Protein AF-0000000083321686 (afdb_homodimer)

Organism: Lactobacillus gasseri (NCBI:txid1596)

Solvent-accessible surface area (backbone atoms only — not comparable to full-atom values): 20513 Å² total; per-residue (Å²): 135,81,77,76,74,78,69,73,70,72,78,71,66,44,80,41,78,55,50,78,92,39,46,68,61,50,39,50,51,50,49,49,32,48,42,71,74,38,44,88,78,41,54,69,66,58,46,51,54,47,42,54,61,75,51,23,67,69,57,51,46,53,43,57,66,32,89,40,31,47,41,33,36,36,28,42,90,91,33,82,38,28,39,36,31,38,20,25,77,88,58,30,96,64,91,84,63,77,62,35,31,34,51,76,42,77,48,51,33,78,91,51,53,95,68,60,52,70,56,54,51,53,51,48,52,50,52,51,28,52,76,67,67,27,50,25,36,32,38,71,40,31,69,80,43,57,67,59,52,51,51,40,42,74,72,54,35,40,77,79,49,70,49,75,40,68,54,49,85,40,71,45,46,26,32,32,30,39,26,76,45,78,132,134,79,78,76,75,80,71,73,70,70,78,72,66,46,80,42,78,56,49,78,91,39,46,67,61,51,39,49,52,50,48,50,31,48,43,72,74,38,43,88,79,41,56,68,67,60,46,51,54,46,44,54,61,74,50,23,65,69,57,48,48,54,44,56,68,32,90,40,31,48,42,31,35,35,29,42,90,90,34,84,38,29,39,36,31,36,19,26,78,89,58,30,95,63,90,82,63,76,60,36,29,32,51,76,41,78,47,49,35,76,90,52,53,96,68,61,53,68,56,54,52,53,52,48,51,50,51,52,28,52,77,67,68,26,49,24,35,32,38,70,40,32,69,82,43,58,67,58,50,52,52,41,42,75,72,54,34,39,78,77,51,69,48,76,42,67,54,49,85,41,72,46,46,25,34,31,31,38,27,76,46,79,131

Nearest PDB structures (foldseek):
  1tiq-assembly1_A  TM=9.286E-01  e=3.194E-23  Bacillus subtilis
  4e2a-assembly1_A  TM=9.700E-01  e=2.525E-22  Streptococcus mutans
  8osp-assembly2_C  TM=9.074E-01  e=2.862E-22  Lactobacillus
  1tiq-assembly2_B  TM=8.822E-01  e=9.557E-21  Bacillus subtilis
  1wk4-assembly1_A  TM=8.206E-01  e=2.767E-12  Thermus thermophilus HB8

Foldseek 3Di:
DDPPPCCPVQQDKDKDWDALVCLVVVLVQVLQQVCVVCVVVDDPVVSVVCSCVVSPSVVSNVQRPPPQKIKMFIAGPNHGFWMWIKGDDPRDPDCDDPQEIEGEDTTGHPVCPPSCVSVVRVVVSLVVSVVVVGQKYKYKDWPPPVVVVVVVVVVAKDFDDKDWDQDPNDTTMITMIMHTNDD/DDPPPPPPPLQDKDKDWDALVCLVVVLVQVLQQVCVVCVVVDDPVVSVVVSCVVSPSVVSNVQRPPPQKIKMFIAGPNHGFWMWIKGDDPRDPDCDDPQEIEGEDTTGHPVCPPSCVSVVRVVVSLVVSVVVVGQKYKYKDWPPPVVVVVVVVVVAKDFDDKDWDQDPNDITMITMIMHTNDD

Sequence (366 aa):
MVEKENTKMAQAYEIKEVTVADIKDLQRISRETFSETFGSQNSSENMEKFLDKAYAEEKLKAEIENQNSNFYFLIVNNQVAGYLKVNEGDAQTEQVTDNALEVERIYLKQGFQHQGLGLVLIKLAEELARKKDKANMWLGVWEKNYQAQAFYKKDGFKRVSQHTFVVGDDPQTDFILVKGLKKMVEKENTK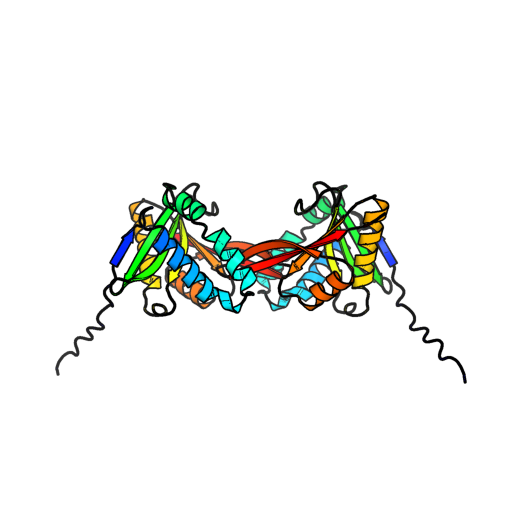MAQAYEIKEVTVADIKDLQRISRETFSETFGSQNSSENMEKFLDKAYAEEKLKAEIENQNSNFYFLIVNNQVAGYLKVNEGDAQTEQVTDNALEVERIYLKQGFQHQGLGLVLIKLAEELARKKDKANMWLGVWEKNYQAQAFYKKDGFKRVSQHTFVVGDDPQTDFILVKGLKK

Secondary structure (DSSP, 8-state):
------------EEEEE--GGGHHHHHHHHHHHHHHHHGGGS-HHHHHHHHHHHT-HHHHHHHHH-TTEEEEEEEETTEEEEEEEEEEGGGSSS--SSSEEEEEEEEE-GGGTTSSHHHHHHHHHHHHHHHTT-SEEEEEEETT-HHHHHHHHHTT-EEEEEEEEEETTEEEEEEEEEEE---/------------EEEEE--GGGHHHHHHHHHHHHHHHHGGGS-HHHHHHHHHHHT-HHHHHHHHH-TTEEEEEEEETTEEEEEEEEEEGGGSSS--SSSEEEEEEEEE-GGGSSSSHHHHHHHHHHHHHHHTT-SEEEEEEETT-HHHHHHHHHTT-EEEEEEEEEETTEEEEEEEEEEE---

pLDDT: mean 91.45, std 14.1, range [29.98, 98.94]

InterPro domains:
  IPR000182 GNAT domain [PF00583] (49-157)
  IPR000182 GNAT domain [PS51186] (13-182)
  IPR016181 Acyl-CoA N-acyltransferase [SSF55729] (13-170)
  IPR051556 N-terminal and lysine N-acetyltransferase [PTHR42919] (6-166)

Structure (mmCIF, N/CA/C/O backbone):
data_AF-0000000083321686-model_v1
#
loop_
_entity.id
_entity.type
_entity.pdbx_description
1 polymer 'GNAT family N-acetyltransferase'
#
loop_
_atom_site.group_PDB
_atom_site.id
_atom_site.type_symbol
_atom_site.label_atom_id
_atom_site.label_alt_id
_atom_site.label_comp_id
_atom_site.label_asym_id
_atom_site.label_entity_id
_atom_site.label_seq_id
_atom_site.pdbx_PDB_ins_code
_atom_site.Cartn_x
_atom_site.Cartn_y
_atom_site.Cartn_z
_atom_site.occupancy
_atom_site.B_iso_or_equiv
_a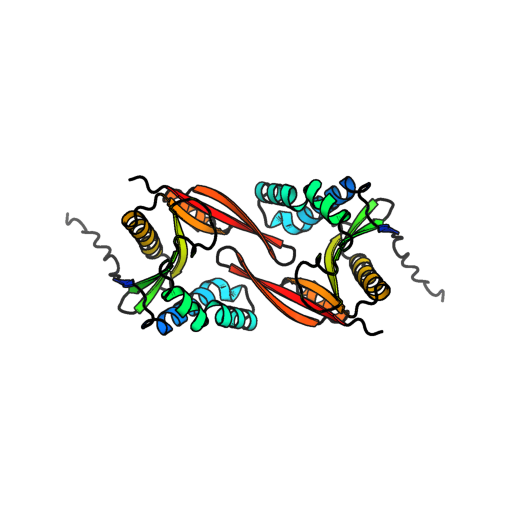tom_site.auth_seq_id
_atom_site.auth_comp_id
_atom_site.auth_asym_id
_atom_site.auth_atom_id
_atom_site.pdbx_PDB_model_num
ATOM 1 N N . MET A 1 1 ? -15.578 -58.312 4.184 1 32.03 1 MET A N 1
ATOM 2 C CA . MET A 1 1 ? -15.391 -56.906 4.57 1 32.03 1 MET A CA 1
ATOM 3 C C . MET A 1 1 ? -14.75 -56.125 3.438 1 32.03 1 MET A C 1
ATOM 5 O O . MET A 1 1 ? -13.633 -56.406 3.018 1 32.03 1 MET A O 1
ATOM 9 N N . VAL A 1 2 ? -15.477 -55.531 2.506 1 35.72 2 VAL A N 1
ATOM 10 C CA . VAL A 1 2 ? -15.102 -54.969 1.224 1 35.72 2 VAL A CA 1
ATOM 11 C C . VAL A 1 2 ? -14.375 -53.625 1.454 1 35.72 2 VAL A C 1
ATOM 13 O O . VAL A 1 2 ? -14.812 -52.812 2.264 1 35.72 2 VAL A O 1
ATOM 16 N N . GLU A 1 3 ? -13.07 -53.469 1.346 1 31.75 3 GLU A N 1
ATOM 17 C CA . GLU A 1 3 ? -12.227 -52.281 1.415 1 31.75 3 GLU A CA 1
ATOM 18 C C . GLU A 1 3 ? -12.82 -51.156 0.602 1 31.75 3 GLU A C 1
ATOM 20 O O . GLU A 1 3 ? -13.094 -51.281 -0.591 1 31.75 3 GLU A O 1
ATOM 25 N N . LYS A 1 4 ? -13.68 -50.344 1.261 1 38.81 4 LYS A N 1
ATOM 26 C CA . LYS A 1 4 ? -14.18 -49.125 0.636 1 38.81 4 LYS A CA 1
ATOM 27 C C . LYS A 1 4 ? -13.078 -48.375 -0.132 1 38.81 4 LYS A C 1
ATOM 29 O O . LYS A 1 4 ? -12.117 -47.906 0.464 1 38.81 4 LYS A O 1
ATOM 34 N N . GLU A 1 5 ? -12.602 -48.969 -1.282 1 32.66 5 GLU A N 1
ATOM 35 C CA . GLU A 1 5 ? -11.711 -48.156 -2.129 1 32.66 5 GLU A CA 1
ATOM 36 C C . GLU A 1 5 ? -12.133 -46.688 -2.156 1 32.66 5 GLU A C 1
ATOM 38 O O . GLU A 1 5 ? -13.258 -46.375 -2.537 1 32.66 5 GLU A O 1
ATOM 43 N N . ASN A 1 6 ? -11.969 -45.844 -1.212 1 38.75 6 ASN A N 1
ATOM 44 C CA . ASN A 1 6 ? -12.141 -44.406 -1.166 1 38.75 6 ASN A CA 1
ATOM 45 C C . ASN A 1 6 ? -11.688 -43.75 -2.463 1 38.75 6 ASN A C 1
ATOM 47 O O . ASN A 1 6 ? -10.5 -43.469 -2.643 1 38.75 6 ASN A O 1
ATOM 51 N N . THR A 1 7 ? -11.992 -44.188 -3.729 1 32.69 7 THR A N 1
ATOM 52 C CA . THR A 1 7 ? -11.789 -43.5 -4.992 1 32.69 7 THR A CA 1
ATOM 53 C C . THR A 1 7 ? -12.266 -42.062 -4.895 1 32.69 7 THR A C 1
ATOM 55 O O . THR A 1 7 ? -13.461 -41.781 -5.02 1 32.69 7 THR A O 1
ATOM 58 N N . LYS A 1 8 ? -12.281 -41.375 -3.803 1 42.84 8 LYS A N 1
ATOM 59 C CA . LYS A 1 8 ? -12.383 -39.938 -3.98 1 42.84 8 LYS A CA 1
ATOM 60 C C . LYS A 1 8 ? -11.875 -39.5 -5.355 1 42.84 8 LYS A C 1
ATOM 62 O O . LYS A 1 8 ? -10.695 -39.688 -5.664 1 42.84 8 LYS A O 1
ATOM 67 N N . MET A 1 9 ? -12.5 -39.656 -6.457 1 40.84 9 MET A N 1
ATOM 68 C CA . MET A 1 9 ? -12.242 -39.312 -7.852 1 40.84 9 MET A CA 1
ATOM 69 C C . MET A 1 9 ? -11.523 -37.969 -7.961 1 40.84 9 MET A C 1
ATOM 71 O O . MET A 1 9 ? -12.078 -36.938 -7.574 1 40.84 9 MET A O 1
ATOM 75 N N . ALA A 1 10 ? -10.375 -37.812 -7.75 1 53.56 10 ALA A N 1
ATOM 76 C CA . ALA A 1 10 ? -9.586 -36.594 -7.945 1 53.56 10 ALA A CA 1
ATOM 77 C C . ALA A 1 10 ? -10.109 -35.781 -9.133 1 53.56 10 ALA A C 1
ATOM 79 O O . ALA A 1 10 ? -10.477 -36.344 -10.164 1 53.56 10 ALA A O 1
ATOM 80 N N . GLN A 1 11 ? -10.961 -34.75 -8.812 1 66.44 11 GLN A N 1
ATOM 81 C CA . GLN A 1 11 ? -11.477 -33.906 -9.898 1 66.44 11 GLN A CA 1
ATOM 82 C C . GLN A 1 11 ? -10.43 -33.719 -10.992 1 66.44 11 GLN A C 1
ATOM 84 O O . GLN A 1 11 ? -9.297 -33.344 -10.703 1 66.44 11 GLN A O 1
ATOM 89 N N . ALA A 1 12 ? -10.719 -34.281 -12.203 1 87.62 12 ALA A N 1
ATOM 90 C CA . ALA A 1 12 ? -9.812 -34.219 -13.344 1 87.62 12 ALA A CA 1
ATOM 91 C C . ALA A 1 12 ? -9.555 -32.75 -13.742 1 87.62 12 ALA A C 1
ATOM 93 O O . ALA A 1 12 ? -10.469 -31.938 -13.734 1 87.62 12 ALA A O 1
ATOM 94 N N . TYR A 1 13 ? -8.352 -32.281 -13.594 1 95.94 13 TYR A N 1
ATOM 95 C CA . TYR A 1 13 ? -7.965 -30.953 -14.039 1 95.94 13 TYR A CA 1
ATOM 96 C C . TYR A 1 13 ? -6.895 -31.031 -15.117 1 95.94 13 TYR A C 1
ATOM 98 O O . TYR A 1 13 ? -6.273 -32.094 -15.312 1 95.94 13 TYR A O 1
ATOM 106 N N . GLU A 1 14 ? -6.855 -30.047 -15.922 1 97.5 14 GLU A N 1
ATOM 107 C CA . GLU A 1 14 ? -5.805 -29.844 -16.922 1 97.5 14 GLU A CA 1
ATOM 108 C C . GLU A 1 14 ? -5.082 -28.531 -16.719 1 97.5 14 GLU A C 1
ATOM 110 O O . GLU A 1 14 ? -5.699 -27.531 -16.328 1 97.5 14 GLU A O 1
ATOM 115 N N . ILE A 1 15 ? -3.744 -28.562 -16.969 1 98.44 15 ILE A N 1
ATOM 116 C CA . ILE A 1 15 ? -2.945 -27.344 -16.938 1 98.44 15 ILE A CA 1
ATOM 117 C C . ILE A 1 15 ? -2.633 -26.906 -18.375 1 98.44 15 ILE A C 1
ATOM 119 O O . ILE A 1 15 ? -2.248 -27.719 -19.203 1 98.44 15 ILE A O 1
ATOM 123 N N . LYS A 1 16 ? -2.852 -25.656 -18.609 1 98.56 16 LYS A N 1
ATOM 124 C CA . LYS A 1 16 ? -2.562 -25.094 -19.938 1 98.56 16 LYS A CA 1
ATOM 125 C C . LYS A 1 16 ? -1.724 -23.828 -19.828 1 98.56 16 LYS A C 1
ATOM 127 O O . LYS A 1 16 ? -2.086 -22.891 -19.109 1 98.56 16 LYS A O 1
ATOM 132 N N . GLU A 1 17 ? -0.618 -23.797 -20.547 1 98.69 17 GLU A N 1
ATOM 133 C CA . GLU A 1 17 ? 0.145 -22.562 -20.641 1 98.69 17 GLU A CA 1
ATOM 134 C C . GLU A 1 17 ? -0.613 -21.5 -21.453 1 98.69 17 GLU A C 1
ATOM 136 O O . GLU A 1 17 ? -1.169 -21.812 -22.5 1 98.69 17 GLU A O 1
ATOM 141 N N . VAL A 1 18 ? -0.6 -20.312 -20.984 1 98.88 18 VAL A N 1
ATOM 142 C CA . VAL A 1 18 ? -1.354 -19.219 -21.609 1 98.88 18 VAL A CA 1
ATOM 143 C C . VAL A 1 18 ? -0.507 -18.547 -22.688 1 98.88 18 VAL A C 1
ATOM 145 O O . VAL A 1 18 ? 0.68 -18.281 -22.469 1 98.88 18 VAL A O 1
ATOM 148 N N . THR A 1 19 ? -1.102 -18.344 -23.828 1 98.56 19 THR A N 1
ATOM 149 C CA . THR A 1 19 ? -0.49 -17.578 -24.906 1 98.56 19 THR A CA 1
ATOM 150 C C . THR A 1 19 ? -1.337 -16.359 -25.266 1 98.56 19 THR A C 1
ATOM 152 O O . THR A 1 19 ? -2.406 -16.156 -24.688 1 98.56 19 THR A O 1
ATOM 155 N N . VAL A 1 20 ? -0.829 -15.586 -26.172 1 98.44 20 VAL A N 1
ATOM 156 C CA . VAL A 1 20 ? -1.538 -14.375 -26.562 1 98.44 20 VAL A CA 1
ATOM 157 C C . VAL A 1 20 ? -2.912 -14.734 -27.125 1 98.44 20 VAL A C 1
ATOM 159 O O . VAL A 1 20 ? -3.871 -13.977 -26.984 1 98.44 20 VAL A O 1
ATOM 162 N N . ALA A 1 21 ? -3.057 -15.906 -27.641 1 98.44 21 ALA A N 1
ATOM 163 C CA . ALA A 1 21 ? -4.336 -16.359 -28.172 1 98.44 21 ALA A CA 1
ATOM 164 C C . ALA A 1 21 ? -5.367 -16.516 -27.047 1 98.44 21 ALA A C 1
ATOM 166 O O . ALA A 1 21 ? -6.57 -16.594 -27.312 1 98.44 21 ALA A O 1
ATOM 167 N N . ASP A 1 22 ? -4.91 -16.547 -25.828 1 98.69 22 ASP A N 1
ATOM 168 C CA . ASP A 1 22 ? -5.77 -16.781 -24.688 1 98.69 22 ASP A CA 1
ATOM 169 C C . ASP A 1 22 ? -6.035 -15.492 -23.906 1 98.69 22 ASP A C 1
ATOM 171 O O . ASP A 1 22 ? -6.566 -15.531 -22.797 1 98.69 22 ASP A O 1
ATOM 175 N N . ILE A 1 23 ? -5.68 -14.383 -24.438 1 98.69 23 ILE A N 1
ATOM 176 C CA . ILE A 1 23 ? -5.59 -13.148 -23.672 1 98.69 23 ILE A CA 1
ATOM 177 C C . ILE A 1 23 ? -6.977 -12.758 -23.172 1 98.69 23 ILE A C 1
ATOM 179 O O . ILE A 1 23 ? -7.113 -12.25 -22.047 1 98.69 23 ILE A O 1
ATOM 183 N N . LYS A 1 24 ? -8.039 -12.984 -23.922 1 98.56 24 LYS A N 1
ATOM 184 C CA . LYS A 1 24 ? -9.383 -12.633 -23.5 1 98.56 24 LYS A CA 1
ATOM 185 C C . LYS A 1 24 ? -9.828 -13.492 -22.312 1 98.56 24 LYS A C 1
ATOM 187 O O . LYS A 1 24 ? -10.445 -13 -21.375 1 98.56 24 LYS A O 1
ATOM 192 N N . ASP A 1 25 ? -9.516 -14.75 -22.344 1 98.69 25 ASP A N 1
ATOM 193 C CA . ASP A 1 25 ? -9.828 -15.648 -21.234 1 98.69 25 ASP A CA 1
ATOM 194 C C . ASP A 1 25 ? -9.031 -15.273 -19.984 1 98.69 25 ASP A C 1
ATOM 196 O O . ASP A 1 25 ? -9.555 -15.305 -18.875 1 98.69 25 ASP A O 1
ATOM 200 N N . LEU A 1 26 ? -7.797 -14.914 -20.234 1 98.88 26 LEU A N 1
ATOM 201 C CA . LEU A 1 26 ? -6.965 -14.5 -19.109 1 98.88 26 LEU A CA 1
ATOM 202 C C . LEU A 1 26 ? -7.52 -13.234 -18.469 1 98.88 26 LEU A C 1
ATOM 204 O O . LEU A 1 26 ? -7.609 -13.156 -17.234 1 98.88 26 LEU A O 1
ATOM 208 N N . GLN A 1 27 ? -7.879 -12.289 -19.281 1 98.81 27 GLN A N 1
ATOM 209 C CA . GLN A 1 27 ? -8.461 -11.047 -18.766 1 98.81 27 GLN A CA 1
ATOM 210 C C . GLN A 1 27 ? -9.734 -11.328 -17.984 1 98.81 27 GLN A C 1
ATOM 212 O O . GLN A 1 27 ? -9.914 -10.812 -16.875 1 98.81 27 GLN A O 1
ATOM 217 N N . ARG A 1 28 ? -10.555 -12.141 -18.531 1 98.56 28 ARG A N 1
ATOM 218 C CA . ARG A 1 28 ? -11.836 -12.461 -17.906 1 98.56 28 ARG A CA 1
ATOM 219 C C . ARG A 1 28 ? -11.617 -13.109 -16.531 1 98.56 28 ARG A C 1
ATOM 221 O O . ARG A 1 28 ? -12.219 -12.68 -15.539 1 98.56 28 ARG A O 1
ATOM 228 N N . ILE A 1 29 ? -10.781 -14.102 -16.453 1 98.75 29 ILE A N 1
ATOM 229 C CA . ILE A 1 29 ? -10.609 -14.82 -15.203 1 98.75 29 ILE A CA 1
ATOM 230 C C . ILE A 1 29 ? -9.883 -13.93 -14.195 1 98.75 29 ILE A C 1
ATOM 232 O O . ILE A 1 29 ? -10.164 -13.992 -12.992 1 98.75 29 ILE A O 1
ATOM 236 N N . SER A 1 30 ? -8.984 -13.141 -14.664 1 98.19 30 SER A N 1
ATOM 237 C CA . SER A 1 30 ? -8.281 -12.219 -13.773 1 9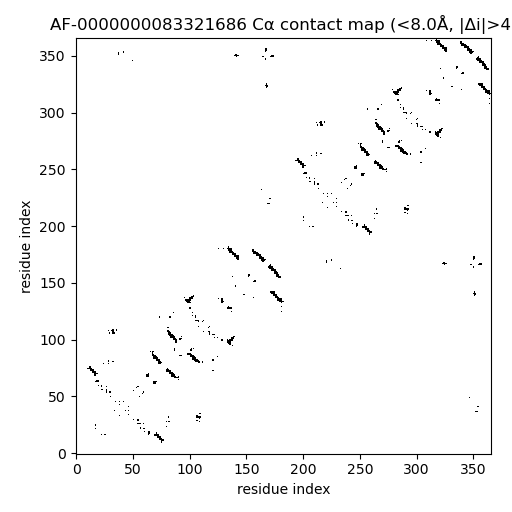8.19 30 SER A CA 1
ATOM 238 C C . SER A 1 30 ? -9.25 -11.234 -13.125 1 98.19 30 SER A C 1
ATOM 240 O O . SER A 1 30 ? -9.266 -11.078 -11.898 1 98.19 30 SER A O 1
ATOM 242 N N . ARG A 1 31 ? -10.062 -10.648 -13.953 1 97.62 31 ARG A N 1
ATOM 243 C CA . ARG A 1 31 ? -11.047 -9.688 -13.461 1 97.62 31 ARG A CA 1
ATOM 244 C C . ARG A 1 31 ? -12.055 -10.352 -12.531 1 97.62 31 ARG A C 1
ATOM 246 O O . ARG A 1 31 ? -12.352 -9.828 -11.453 1 97.62 31 ARG A O 1
ATOM 253 N N . GLU A 1 32 ? -12.508 -11.477 -12.883 1 97.38 32 GLU A N 1
ATOM 254 C CA . GLU A 1 32 ? -13.516 -12.188 -12.109 1 97.38 32 GLU A CA 1
ATOM 255 C C . GLU A 1 32 ? -12.984 -12.586 -10.742 1 97.38 32 GLU A C 1
ATOM 257 O O . GLU A 1 32 ? -13.609 -12.312 -9.719 1 97.38 32 GLU A O 1
ATOM 262 N N . THR A 1 33 ? -11.891 -13.188 -10.727 1 97.06 33 THR A N 1
ATOM 263 C CA . THR A 1 33 ? -11.352 -13.703 -9.477 1 97.06 33 THR A CA 1
ATOM 264 C C . THR A 1 33 ? -10.93 -12.57 -8.555 1 97.06 33 THR A C 1
ATOM 266 O O . THR A 1 33 ? -11.117 -12.641 -7.34 1 97.06 33 THR A O 1
ATOM 269 N N . PHE A 1 34 ? -10.398 -11.555 -9.172 1 95.31 34 PHE A N 1
ATOM 270 C CA . PHE A 1 34 ? -10.016 -10.414 -8.344 1 95.31 34 PHE A CA 1
ATOM 271 C C . PHE A 1 34 ? -11.242 -9.758 -7.723 1 95.31 34 PHE A C 1
ATOM 273 O O . PHE A 1 34 ? -11.258 -9.477 -6.523 1 95.31 34 PHE A O 1
ATOM 280 N N . SER A 1 35 ? -12.234 -9.562 -8.492 1 93.94 35 SER A N 1
ATOM 281 C CA . SER A 1 35 ? -13.477 -8.969 -8.008 1 93.94 35 SER A CA 1
ATOM 282 C C . SER A 1 35 ? -14.117 -9.836 -6.926 1 93.94 35 SER A C 1
ATOM 284 O O . SER A 1 35 ? -14.625 -9.32 -5.93 1 93.94 35 SER A O 1
ATOM 286 N N . GLU A 1 36 ? -14.086 -11.109 -7.09 1 93.69 36 GLU A N 1
ATOM 287 C CA . GLU A 1 36 ? -14.625 -12.031 -6.098 1 93.69 36 GLU A CA 1
ATOM 288 C C . GLU A 1 36 ? -13.875 -11.914 -4.77 1 93.69 36 GLU A C 1
ATOM 290 O O . GLU A 1 36 ? -14.484 -12.031 -3.701 1 93.69 36 GLU A O 1
ATOM 295 N N . THR A 1 37 ? -12.664 -11.734 -4.91 1 89.5 37 THR A N 1
ATOM 296 C CA . THR A 1 37 ? -11.812 -11.773 -3.732 1 89.5 37 THR A CA 1
ATOM 297 C C . THR A 1 37 ? -11.828 -10.438 -3.004 1 89.5 37 THR A C 1
ATOM 299 O O . THR A 1 37 ? -11.844 -10.391 -1.771 1 89.5 37 THR A O 1
ATOM 302 N N . PHE A 1 38 ? -11.984 -9.289 -3.756 1 88.69 38 PHE A N 1
ATOM 303 C CA . PHE A 1 38 ? -11.719 -8 -3.131 1 88.69 38 PHE A CA 1
ATOM 304 C C . PHE A 1 38 ? -12.875 -7.035 -3.357 1 88.69 38 PHE A C 1
ATOM 306 O O . PHE A 1 38 ? -12.836 -5.891 -2.908 1 88.69 38 PHE A O 1
ATOM 313 N N . GLY A 1 39 ? -13.875 -7.422 -4.051 1 84.81 39 GLY A N 1
ATOM 314 C CA . GLY A 1 39 ? -14.984 -6.555 -4.414 1 84.81 39 GLY A CA 1
ATOM 315 C C . GLY A 1 39 ? -15.719 -5.992 -3.211 1 84.81 39 GLY A C 1
ATOM 316 O O . GLY A 1 39 ? -16.219 -4.863 -3.252 1 84.81 39 GLY A O 1
ATOM 317 N N . SER A 1 40 ? -15.758 -6.711 -2.102 1 81.56 40 SER A N 1
ATOM 318 C CA . SER A 1 40 ? -16.5 -6.277 -0.924 1 81.56 40 SER A CA 1
ATOM 319 C C . SER A 1 40 ? -15.766 -5.172 -0.177 1 81.56 40 SER A C 1
ATOM 321 O O . SER A 1 40 ? -16.359 -4.434 0.605 1 81.56 40 SER A O 1
ATOM 323 N N . GLN A 1 41 ? -14.555 -4.969 -0.401 1 76.62 41 GLN A N 1
ATOM 324 C CA . GLN A 1 41 ? -13.719 -4.027 0.341 1 76.62 41 GLN A CA 1
ATOM 325 C C . GLN A 1 41 ? -13.555 -2.717 -0.42 1 76.62 41 GLN A C 1
ATOM 327 O O . GLN A 1 41 ? -12.898 -1.789 0.061 1 76.62 41 GLN A O 1
ATOM 332 N N . ASN A 1 42 ? -14.188 -2.623 -1.593 1 79.75 42 ASN A N 1
ATOM 333 C CA . ASN A 1 42 ? -14.031 -1.471 -2.473 1 79.75 42 ASN A CA 1
ATOM 334 C C . ASN A 1 42 ? -15.367 -1.012 -3.045 1 79.75 42 ASN A C 1
ATOM 336 O O . ASN A 1 42 ? -16.312 -1.793 -3.115 1 79.75 42 ASN A O 1
ATOM 340 N N . SER A 1 43 ? -15.344 0.314 -3.307 1 81.62 43 SER A N 1
ATOM 341 C CA . SER A 1 43 ? -16.5 0.723 -4.102 1 81.62 43 SER A CA 1
ATOM 342 C C . SER A 1 43 ? -16.453 0.093 -5.492 1 81.62 43 SER A C 1
ATOM 344 O O . SER A 1 43 ? -15.383 -0.214 -6.012 1 81.62 43 SER A O 1
ATOM 346 N N . SER A 1 44 ? -17.625 -0.108 -5.996 1 85.62 44 SER A N 1
ATOM 347 C CA . SER A 1 44 ? -17.719 -0.703 -7.328 1 85.62 44 SER A CA 1
ATOM 348 C C . SER A 1 44 ? -16.953 0.128 -8.359 1 85.62 44 SER A C 1
ATOM 350 O O . SER A 1 44 ? -16.281 -0.42 -9.227 1 85.62 44 SER A O 1
ATOM 352 N N . GLU A 1 45 ? -17.109 1.388 -8.242 1 87.44 45 GLU A N 1
ATOM 353 C CA . GLU A 1 45 ? -16.453 2.281 -9.188 1 87.44 45 GLU A CA 1
ATOM 354 C C . GLU A 1 45 ? -14.93 2.166 -9.086 1 87.44 45 GLU A C 1
ATOM 356 O O . GLU A 1 45 ? -14.242 2.037 -10.094 1 87.44 45 GLU A O 1
ATOM 361 N N . ASN A 1 46 ? -14.398 2.182 -7.922 1 86.75 46 ASN A N 1
ATOM 362 C CA . ASN A 1 46 ? -12.961 2.09 -7.715 1 86.75 46 ASN A CA 1
ATOM 363 C C . ASN A 1 46 ? -12.422 0.724 -8.125 1 86.75 46 ASN A C 1
ATOM 365 O O . ASN A 1 46 ? -11.336 0.631 -8.711 1 86.75 46 ASN A O 1
ATOM 369 N N . MET A 1 47 ? -13.266 -0.263 -7.883 1 89.5 47 MET A N 1
ATOM 370 C CA . MET A 1 47 ? -12.875 -1.611 -8.281 1 89.5 47 MET A CA 1
ATOM 371 C C . MET A 1 47 ? -12.773 -1.717 -9.805 1 89.5 47 MET A C 1
ATOM 373 O O . MET A 1 47 ? -11.781 -2.232 -10.328 1 89.5 47 MET A O 1
ATOM 377 N N . GLU A 1 48 ? -13.742 -1.183 -10.469 1 92.88 48 GLU A N 1
ATOM 378 C CA . GLU A 1 48 ? -13.742 -1.252 -11.922 1 92.88 48 GLU A CA 1
ATOM 379 C C . GLU A 1 48 ? -12.562 -0.494 -12.516 1 92.88 48 GLU A C 1
ATOM 381 O O . GLU A 1 48 ? -11.914 -0.97 -13.453 1 92.88 48 GLU A O 1
ATOM 386 N N . LYS A 1 49 ? -12.305 0.64 -11.953 1 90.12 49 LYS A N 1
ATOM 387 C CA . LYS A 1 49 ? -11.172 1.436 -12.414 1 90.12 49 LYS A CA 1
ATOM 388 C C . LYS A 1 49 ? -9.852 0.69 -12.203 1 90.12 49 LYS A C 1
ATOM 390 O O . LYS A 1 49 ? -8.984 0.696 -13.078 1 90.12 49 LYS A O 1
ATOM 395 N N . PHE A 1 50 ? -9.781 0.087 -11.078 1 91.31 50 PHE A N 1
ATOM 396 C CA . PHE A 1 50 ? -8.586 -0.695 -10.797 1 91.31 50 PHE A CA 1
ATOM 397 C C . PHE A 1 50 ? -8.43 -1.834 -11.797 1 91.31 50 PHE A C 1
ATOM 399 O O . PHE A 1 50 ? -7.355 -2.025 -12.367 1 91.31 50 PHE A O 1
ATOM 406 N N . LEU A 1 51 ? -9.469 -2.551 -12.023 1 95.56 51 LEU A N 1
ATOM 407 C CA . LEU A 1 51 ? -9.438 -3.709 -12.914 1 95.56 51 LEU A CA 1
ATOM 408 C C . LEU A 1 51 ? -9.094 -3.293 -14.336 1 95.56 51 LEU A C 1
ATOM 410 O O . LEU A 1 51 ? -8.336 -3.98 -15.023 1 95.56 51 LEU A O 1
ATOM 414 N N . ASP A 1 52 ? -9.648 -2.166 -14.75 1 95.75 52 ASP A N 1
ATOM 415 C CA . ASP A 1 52 ? -9.391 -1.664 -16.094 1 95.75 52 ASP A CA 1
ATOM 416 C C . ASP A 1 52 ? -7.906 -1.39 -16.312 1 95.75 52 ASP A C 1
ATOM 418 O O . ASP A 1 52 ? -7.387 -1.592 -17.406 1 95.75 52 ASP A O 1
ATOM 422 N N . LYS A 1 53 ? -7.309 -0.968 -15.281 1 93.38 53 LYS A N 1
ATOM 423 C CA . LYS A 1 53 ? -5.887 -0.65 -15.383 1 93.38 53 LYS A CA 1
ATOM 424 C C . LYS A 1 53 ? -5.027 -1.896 -15.18 1 93.38 53 LYS A C 1
ATOM 426 O O . LYS A 1 53 ? -4.137 -2.18 -15.984 1 93.38 53 LYS A O 1
ATOM 431 N N . ALA A 1 54 ? -5.32 -2.643 -14.188 1 94.12 54 ALA A N 1
ATOM 432 C CA . ALA A 1 54 ? -4.508 -3.783 -13.781 1 94.12 54 ALA A CA 1
ATOM 433 C C . ALA A 1 54 ? -4.566 -4.902 -14.82 1 94.12 54 ALA A C 1
ATOM 435 O O . ALA A 1 54 ? -3.584 -5.613 -15.039 1 94.12 54 ALA A O 1
ATOM 436 N N . TYR A 1 55 ? -5.715 -4.965 -15.477 1 97.69 55 TYR A N 1
ATOM 437 C CA . TYR A 1 55 ? -5.918 -6.074 -16.406 1 97.69 55 TYR A CA 1
ATOM 438 C C . TYR A 1 55 ? -6.25 -5.566 -17.797 1 97.69 55 TYR A C 1
ATOM 440 O O . TYR A 1 55 ? -7.02 -6.195 -18.531 1 97.69 55 TYR A O 1
ATOM 448 N N . ALA A 1 56 ? -5.734 -4.402 -18.078 1 97.81 56 ALA A N 1
ATOM 449 C CA . ALA A 1 56 ? -5.812 -3.908 -19.438 1 97.81 56 ALA A CA 1
ATOM 450 C C . ALA A 1 56 ? -5.191 -4.898 -20.422 1 97.81 56 ALA A C 1
ATOM 452 O O . ALA A 1 56 ? -4.156 -5.508 -20.125 1 97.81 56 ALA A O 1
ATOM 453 N N . GLU A 1 57 ? -5.789 -5.031 -21.578 1 97.94 57 GLU A N 1
ATOM 454 C CA . GLU A 1 57 ? -5.324 -6.02 -22.547 1 97.94 57 GLU A CA 1
ATOM 455 C C . GLU A 1 57 ? -3.859 -5.789 -22.906 1 97.94 57 GLU A C 1
ATOM 457 O O . GLU A 1 57 ? -3.08 -6.738 -23 1 97.94 57 GLU A O 1
ATOM 462 N N . GLU A 1 58 ? -3.459 -4.574 -23.125 1 98.12 58 GLU A N 1
ATOM 463 C CA . GLU A 1 58 ? -2.086 -4.258 -23.5 1 98.12 58 GLU A CA 1
ATOM 464 C C . GLU A 1 58 ? -1.104 -4.668 -22.406 1 98.12 58 GLU A C 1
ATOM 466 O O . GLU A 1 58 ? -0.006 -5.145 -22.703 1 98.12 58 GLU A O 1
ATOM 471 N N . LYS A 1 59 ? -1.467 -4.418 -21.219 1 97.81 59 LYS A N 1
ATOM 472 C CA . LYS A 1 59 ? -0.618 -4.809 -20.109 1 97.81 59 LYS A CA 1
ATOM 473 C C . LYS A 1 59 ? -0.472 -6.324 -20.031 1 97.81 59 LYS A C 1
ATOM 475 O O . LYS A 1 59 ? 0.64 -6.84 -19.891 1 97.81 59 LYS A O 1
ATOM 480 N N . LEU A 1 60 ? -1.62 -7.047 -20.109 1 98.62 60 LEU A N 1
ATOM 481 C CA . LEU A 1 60 ? -1.584 -8.508 -20.078 1 98.62 60 LEU A CA 1
ATOM 482 C C . LEU A 1 60 ? -0.767 -9.055 -21.25 1 98.62 60 LEU A C 1
ATOM 484 O O . LEU A 1 60 ? -0.014 -10.016 -21.078 1 98.62 60 LEU A O 1
ATOM 488 N N . LYS A 1 61 ? -0.935 -8.461 -22.359 1 98.62 61 LYS A N 1
ATOM 489 C CA . LYS A 1 61 ? -0.171 -8.898 -23.531 1 98.62 61 LYS A CA 1
ATOM 490 C C . LYS A 1 61 ? 1.329 -8.75 -23.281 1 98.62 61 LYS A C 1
ATOM 492 O O . LYS A 1 61 ? 2.102 -9.664 -23.594 1 98.62 61 LYS A O 1
ATOM 497 N N . ALA A 1 62 ? 1.757 -7.617 -22.797 1 98.5 62 ALA A N 1
ATOM 498 C CA . ALA A 1 62 ? 3.166 -7.387 -22.484 1 98.5 62 ALA A CA 1
ATOM 499 C C . ALA A 1 62 ? 3.688 -8.43 -21.5 1 98.5 62 ALA A C 1
ATOM 501 O O . ALA A 1 62 ? 4.82 -8.906 -21.625 1 98.5 62 ALA A O 1
ATOM 502 N N . GLU A 1 63 ? 2.857 -8.789 -20.578 1 98.5 63 GLU A N 1
ATOM 503 C CA . GLU A 1 63 ? 3.256 -9.789 -19.578 1 98.5 63 GLU A CA 1
ATOM 504 C C . GLU A 1 63 ? 3.379 -11.172 -20.219 1 98.5 63 GLU A C 1
ATOM 506 O O . GLU A 1 63 ? 4.336 -11.898 -19.938 1 98.5 63 GLU A O 1
ATOM 511 N N . ILE A 1 64 ? 2.391 -11.516 -21 1 98.69 64 ILE A N 1
ATOM 512 C CA . ILE A 1 64 ? 2.396 -12.82 -21.656 1 98.69 64 ILE A CA 1
ATOM 513 C C . ILE A 1 64 ? 3.625 -12.945 -22.547 1 98.69 64 ILE A C 1
ATOM 515 O O . ILE A 1 64 ? 4.246 -14.008 -22.625 1 98.69 64 ILE A O 1
ATOM 519 N N . GLU A 1 65 ? 4 -11.875 -23.125 1 98.44 65 GLU A N 1
ATOM 520 C CA . GLU A 1 65 ? 5.074 -11.906 -24.125 1 98.44 65 GLU A CA 1
ATOM 521 C C . GLU A 1 65 ? 6.441 -11.773 -23.453 1 98.44 65 GLU A C 1
ATOM 523 O O . GLU A 1 65 ? 7.473 -11.992 -24.094 1 98.44 65 GLU A O 1
ATOM 528 N N . ASN A 1 66 ? 6.492 -11.359 -22.234 1 98.62 66 ASN A N 1
ATOM 529 C CA . ASN A 1 66 ? 7.75 -11.312 -21.5 1 98.62 66 ASN A CA 1
ATOM 530 C C . ASN A 1 66 ? 8.336 -12.703 -21.281 1 98.62 66 ASN A C 1
ATOM 532 O O . ASN A 1 66 ? 7.688 -13.57 -20.688 1 98.62 66 ASN A O 1
ATOM 536 N N . GLN A 1 67 ? 9.5 -12.922 -21.719 1 98 67 GLN A N 1
ATOM 537 C CA . GLN A 1 67 ? 10.109 -14.242 -21.703 1 98 67 GLN A CA 1
ATOM 538 C C . GLN A 1 67 ? 10.344 -14.719 -20.266 1 98 67 GLN A C 1
ATOM 540 O O . GLN A 1 67 ? 10.523 -15.914 -20.031 1 98 67 GLN A O 1
ATOM 545 N N . ASN A 1 68 ? 10.344 -13.828 -19.344 1 98.5 68 ASN A N 1
ATOM 546 C CA . ASN A 1 68 ? 10.609 -14.172 -17.953 1 98.5 68 ASN A CA 1
ATOM 547 C C . ASN A 1 68 ? 9.328 -14.211 -17.125 1 98.5 68 ASN A C 1
ATOM 549 O O . ASN A 1 68 ? 9.375 -14.203 -15.898 1 98.5 68 ASN A O 1
ATOM 553 N N . SER A 1 69 ? 8.195 -14.195 -17.812 1 98.69 69 SER A N 1
ATOM 554 C CA . SER A 1 69 ? 6.879 -14.266 -17.172 1 98.69 69 SER A CA 1
ATOM 555 C C . SER A 1 69 ? 5.996 -15.312 -17.859 1 98.69 69 SER A C 1
ATOM 557 O O . SER A 1 69 ? 5.984 -15.43 -19.078 1 98.69 69 SER A O 1
ATOM 559 N N . ASN A 1 70 ? 5.328 -16.125 -17 1 98.81 70 ASN A N 1
ATOM 560 C CA . ASN A 1 70 ? 4.461 -17.172 -17.547 1 98.81 70 ASN A CA 1
ATOM 561 C C . ASN A 1 70 ? 3.135 -17.25 -16.797 1 98.81 70 ASN A C 1
ATOM 563 O O . ASN A 1 70 ? 3.098 -17.109 -15.578 1 98.81 70 ASN A O 1
ATOM 567 N N . PHE A 1 71 ? 2.158 -17.453 -17.609 1 98.94 71 PHE A N 1
ATOM 568 C CA . PHE A 1 71 ? 0.822 -17.719 -17.094 1 98.94 71 PHE A CA 1
ATOM 569 C C . PHE A 1 71 ? 0.391 -19.156 -17.406 1 98.94 71 PHE A C 1
ATOM 571 O O . PHE A 1 71 ? 0.691 -19.672 -18.484 1 98.94 71 PHE A O 1
ATOM 578 N N . TYR A 1 72 ? -0.386 -19.719 -16.469 1 98.94 72 TYR A N 1
ATOM 579 C CA . TYR A 1 72 ? -0.988 -21.031 -16.656 1 98.94 72 TYR A CA 1
ATOM 580 C C . TYR A 1 72 ? -2.445 -21.031 -16.219 1 98.94 72 TYR A C 1
ATOM 582 O O . TYR A 1 72 ? -2.783 -20.469 -15.172 1 98.94 72 TYR A O 1
ATOM 590 N N . PHE A 1 73 ? -3.248 -21.656 -17.047 1 98.88 73 PHE A N 1
ATOM 591 C CA . PHE A 1 73 ? -4.629 -21.922 -16.656 1 98.88 73 PHE A CA 1
ATOM 592 C C . PHE A 1 73 ? -4.75 -23.266 -15.945 1 98.88 73 PHE A C 1
ATOM 594 O O . PHE A 1 73 ? -4.09 -24.234 -16.328 1 98.88 73 PHE A O 1
ATOM 601 N N . LEU A 1 74 ? -5.551 -23.266 -14.93 1 98.75 74 LEU A N 1
ATOM 602 C CA . LEU A 1 74 ? -6.133 -24.5 -14.406 1 98.75 74 LEU A CA 1
ATOM 603 C C . LEU A 1 74 ? -7.535 -24.719 -14.961 1 98.75 74 LEU A C 1
ATOM 605 O O . LEU A 1 74 ? -8.438 -23.906 -14.734 1 98.75 74 LEU A O 1
ATOM 609 N N . ILE A 1 75 ? -7.719 -25.844 -15.711 1 98.5 75 ILE A N 1
ATOM 610 C CA . ILE A 1 75 ? -8.969 -26.125 -16.406 1 98.5 75 ILE A CA 1
ATOM 611 C C . ILE A 1 75 ? -9.672 -27.312 -15.75 1 98.5 75 ILE A C 1
ATOM 613 O O . ILE A 1 75 ? -9.07 -28.359 -15.555 1 98.5 75 ILE A O 1
ATOM 617 N N . VAL A 1 76 ? -10.875 -27.062 -15.336 1 97.25 76 VAL A N 1
ATOM 618 C CA . VAL A 1 76 ? -11.734 -28.094 -14.766 1 97.25 76 VAL A CA 1
ATOM 619 C C . VAL A 1 76 ? -13.047 -28.156 -15.539 1 97.25 76 VAL A C 1
ATOM 621 O O . VAL A 1 76 ? -13.711 -27.141 -15.734 1 97.25 76 VAL A O 1
ATOM 624 N N . ASN A 1 77 ? -13.422 -29.359 -15.977 1 93.88 77 ASN A N 1
ATOM 625 C CA . ASN A 1 77 ? -14.641 -29.547 -16.75 1 93.88 77 ASN A CA 1
ATOM 626 C C . ASN A 1 77 ? -14.727 -28.562 -17.922 1 93.88 77 ASN A C 1
ATOM 628 O O . ASN A 1 77 ? -15.734 -27.891 -18.109 1 93.88 77 ASN A O 1
ATOM 632 N N . ASN A 1 78 ? -13.609 -28.375 -18.516 1 94.31 78 ASN A N 1
ATOM 633 C CA . ASN A 1 78 ? -13.461 -27.609 -19.75 1 94.31 78 ASN A CA 1
ATOM 634 C C . ASN A 1 78 ? -13.672 -26.109 -19.5 1 94.31 78 ASN A C 1
ATOM 636 O O . ASN A 1 78 ? -13.969 -25.359 -20.438 1 94.31 78 ASN A O 1
ATOM 640 N N . GLN A 1 79 ? -13.547 -25.719 -18.297 1 96.5 79 GLN A N 1
ATOM 641 C CA . GLN A 1 79 ? -13.641 -24.297 -17.984 1 96.5 79 GLN A CA 1
ATOM 642 C C . GLN A 1 79 ? -12.398 -23.828 -17.219 1 96.5 79 GLN A C 1
ATOM 644 O O . GLN A 1 79 ? -11.844 -24.562 -16.406 1 96.5 79 GLN A O 1
ATOM 649 N N . VAL A 1 80 ? -12.008 -22.594 -17.516 1 98.5 80 VAL A N 1
ATOM 650 C CA . VAL A 1 80 ? -10.906 -22.016 -16.75 1 98.5 80 VAL A CA 1
ATOM 651 C C . VAL A 1 80 ? -11.336 -21.781 -15.312 1 98.5 80 VAL A C 1
ATOM 653 O O . VAL A 1 80 ? -12.172 -20.906 -15.031 1 98.5 80 VAL A O 1
ATOM 656 N N . ALA A 1 81 ? -10.758 -22.562 -14.422 1 98.31 81 ALA A N 1
ATOM 657 C CA . ALA A 1 81 ? -11.133 -22.531 -13.008 1 98.31 81 ALA A CA 1
ATOM 658 C C . ALA A 1 81 ? -10.227 -21.578 -12.227 1 98.31 81 ALA A C 1
ATOM 660 O O . ALA A 1 81 ? -10.617 -21.062 -11.18 1 98.31 81 ALA A O 1
ATOM 661 N N . GLY A 1 82 ? -9.039 -21.344 -12.656 1 98.62 82 GLY A N 1
ATOM 662 C CA . GLY A 1 82 ? -8.039 -20.516 -12.008 1 98.62 82 GLY A CA 1
ATOM 663 C C . GLY A 1 82 ? -6.797 -20.312 -12.852 1 98.62 82 GLY A C 1
ATOM 664 O O . GLY A 1 82 ? -6.738 -20.75 -14 1 98.62 82 GLY A O 1
ATOM 665 N N . TYR A 1 83 ? -5.875 -19.547 -12.281 1 98.81 83 TYR A N 1
ATOM 666 C CA . TYR A 1 83 ? -4.648 -19.344 -13.039 1 98.81 83 TYR A CA 1
ATOM 667 C C . TYR A 1 83 ? -3.479 -19.031 -12.117 1 98.81 83 TYR A C 1
ATOM 669 O O . TYR A 1 83 ? -3.674 -18.719 -10.938 1 98.81 83 TYR A O 1
ATOM 677 N N . LEU A 1 84 ? -2.312 -19.203 -12.625 1 98.75 84 LEU A N 1
ATOM 678 C CA . LEU A 1 84 ? -1.025 -18.969 -11.977 1 98.75 84 LEU A CA 1
ATOM 679 C C . LEU A 1 84 ? -0.161 -18.031 -12.805 1 98.75 84 LEU A C 1
ATOM 681 O O . LEU A 1 84 ? -0.094 -18.156 -14.031 1 98.75 84 LEU A O 1
ATOM 685 N N . LYS A 1 85 ? 0.409 -17.062 -12.133 1 98.81 85 LYS A N 1
ATOM 686 C CA . LYS A 1 85 ? 1.468 -16.266 -12.75 1 98.81 85 LYS A CA 1
ATOM 687 C C . LYS A 1 85 ? 2.789 -16.438 -12.008 1 98.81 85 LYS A C 1
ATOM 689 O O . LYS A 1 85 ? 2.84 -16.281 -10.789 1 98.81 85 LYS A O 1
ATOM 694 N N . VAL A 1 86 ? 3.867 -16.719 -12.734 1 98.81 86 VAL A N 1
ATOM 695 C CA . VAL A 1 86 ? 5.207 -16.812 -12.164 1 98.81 86 VAL A CA 1
ATOM 696 C C . VAL A 1 86 ? 6.168 -15.914 -12.945 1 98.81 86 VAL A C 1
ATOM 698 O O . VAL A 1 86 ? 5.961 -15.656 -14.133 1 98.81 86 VAL A O 1
ATOM 701 N N . ASN A 1 87 ? 7.16 -15.43 -12.25 1 98.81 87 ASN A N 1
ATOM 702 C CA . ASN A 1 87 ? 8.172 -14.562 -12.844 1 98.81 87 ASN A CA 1
ATOM 703 C C . ASN A 1 87 ? 9.586 -15.008 -12.461 1 98.81 87 ASN A C 1
ATOM 705 O O . ASN A 1 87 ? 9.789 -15.594 -11.398 1 98.81 87 ASN A O 1
ATOM 709 N N . GLU A 1 88 ? 10.539 -14.727 -13.312 1 98.31 88 GLU A N 1
ATOM 710 C CA . GLU A 1 88 ? 11.961 -14.906 -13.031 1 98.31 88 GLU A CA 1
ATOM 711 C C . GLU A 1 88 ? 12.781 -13.734 -13.555 1 98.31 88 GLU A C 1
ATOM 713 O O . GLU A 1 88 ? 12.266 -12.875 -14.273 1 98.31 88 GLU A O 1
ATOM 718 N N . GLY A 1 89 ? 14.008 -13.688 -13.125 1 97.19 89 GLY A N 1
ATOM 719 C CA . GLY A 1 89 ? 14.891 -12.633 -13.609 1 97.19 89 GLY A CA 1
ATOM 720 C C . GLY A 1 89 ? 14.344 -11.242 -13.383 1 97.19 89 GLY A C 1
ATOM 721 O O . GLY A 1 89 ? 13.945 -10.906 -12.266 1 97.19 89 GLY A O 1
ATOM 722 N N . ASP A 1 90 ? 14.297 -10.438 -14.406 1 96.56 90 ASP A N 1
ATOM 723 C CA . ASP A 1 90 ? 13.969 -9.023 -14.273 1 96.56 90 ASP A CA 1
ATOM 724 C C . ASP A 1 90 ? 12.453 -8.812 -14.273 1 96.56 90 ASP A C 1
ATOM 726 O O . ASP A 1 90 ? 11.977 -7.703 -14.039 1 96.56 90 ASP A O 1
ATOM 730 N N . ALA A 1 91 ? 11.719 -9.898 -14.469 1 97.88 91 ALA A N 1
ATOM 731 C CA . ALA A 1 91 ? 10.258 -9.781 -14.445 1 97.88 91 ALA A CA 1
ATOM 732 C C . ALA A 1 91 ? 9.727 -9.891 -13.023 1 97.88 91 ALA A C 1
ATOM 734 O O . ALA A 1 91 ? 8.562 -9.578 -12.766 1 97.88 91 ALA A O 1
ATOM 735 N N . GLN A 1 92 ? 10.617 -10.383 -12.141 1 97.81 92 GLN A N 1
ATOM 736 C CA . GLN A 1 92 ? 10.18 -10.461 -10.75 1 97.81 92 GLN A CA 1
ATOM 737 C C . GLN A 1 92 ? 9.82 -9.086 -10.203 1 97.81 92 GLN A C 1
ATOM 739 O O . GLN A 1 92 ? 10.414 -8.078 -10.602 1 97.81 92 GLN A O 1
ATOM 744 N N . THR A 1 93 ? 8.852 -9.07 -9.305 1 94.56 93 THR A N 1
ATOM 745 C CA . THR A 1 93 ? 8.367 -7.797 -8.789 1 94.56 93 THR A CA 1
ATOM 746 C C . THR A 1 93 ? 9.391 -7.164 -7.852 1 94.56 93 THR A C 1
ATOM 748 O O . THR A 1 93 ? 9.344 -5.961 -7.59 1 94.56 93 THR A O 1
ATOM 751 N N . GLU A 1 94 ? 10.242 -7.934 -7.297 1 93.56 94 GLU A N 1
ATOM 752 C CA . GLU A 1 94 ? 11.344 -7.508 -6.441 1 93.56 94 GLU A CA 1
ATOM 753 C C . GLU A 1 94 ? 12.492 -8.516 -6.477 1 93.56 94 GLU A C 1
ATOM 755 O O . GLU A 1 94 ? 12.281 -9.695 -6.77 1 93.56 94 GLU A O 1
ATOM 760 N N . GLN A 1 95 ? 13.672 -8.016 -6.184 1 93.94 95 GLN A N 1
ATOM 761 C CA . GLN A 1 95 ? 14.805 -8.93 -6.07 1 93.94 95 GLN A CA 1
ATOM 762 C C . GLN A 1 95 ? 14.969 -9.43 -4.637 1 93.94 95 GLN A C 1
ATOM 764 O O . GLN A 1 95 ? 15.688 -8.812 -3.84 1 93.94 95 GLN A O 1
ATOM 769 N N . VAL A 1 96 ? 14.414 -10.523 -4.363 1 95.38 96 VAL A N 1
ATOM 770 C CA . VAL A 1 96 ? 14.375 -11.055 -3.008 1 95.38 96 VAL A CA 1
ATOM 771 C C . VAL A 1 96 ? 15.609 -11.922 -2.756 1 95.38 96 VAL A C 1
ATOM 773 O O . VAL A 1 96 ? 16.219 -11.844 -1.691 1 95.38 96 VAL A O 1
ATOM 776 N N . THR A 1 97 ? 15.906 -12.781 -3.631 1 94.56 97 THR A N 1
ATOM 777 C CA . THR A 1 97 ? 17.031 -13.703 -3.557 1 94.56 97 THR A CA 1
ATOM 778 C C . THR A 1 97 ? 17.484 -14.117 -4.953 1 94.56 97 THR A C 1
ATOM 780 O O . THR A 1 97 ? 16.719 -14.023 -5.914 1 94.56 97 THR A O 1
ATOM 783 N N . ASP A 1 98 ? 18.672 -14.57 -5.047 1 93.69 98 ASP A N 1
ATOM 784 C CA . ASP A 1 98 ? 19.234 -14.93 -6.344 1 93.69 98 ASP A CA 1
ATOM 785 C C . ASP A 1 98 ? 18.625 -16.234 -6.859 1 93.69 98 ASP A C 1
ATOM 787 O O . ASP A 1 98 ? 18.219 -17.094 -6.07 1 93.69 98 ASP A O 1
ATOM 791 N N . ASN A 1 99 ? 18.609 -16.312 -8.203 1 97.19 99 ASN A N 1
ATOM 792 C CA . ASN A 1 99 ? 18.219 -17.531 -8.883 1 97.19 99 ASN A CA 1
ATOM 793 C C . ASN A 1 99 ? 16.906 -18.078 -8.336 1 97.19 99 ASN A C 1
ATOM 795 O O . ASN A 1 99 ? 16.812 -19.234 -7.93 1 97.19 99 ASN A O 1
ATOM 799 N N . ALA A 1 100 ? 15.914 -17.203 -8.383 1 98.31 100 ALA A N 1
ATOM 800 C CA . ALA A 1 100 ? 14.633 -17.547 -7.773 1 98.31 100 ALA A CA 1
ATOM 801 C C . ALA A 1 100 ? 13.492 -17.422 -8.781 1 98.31 100 ALA A C 1
ATOM 803 O O . ALA A 1 100 ? 13.633 -16.75 -9.805 1 98.31 100 ALA A O 1
ATOM 804 N N . LEU A 1 101 ? 12.422 -18.109 -8.516 1 98.81 101 LEU A N 1
ATOM 805 C CA . LEU A 1 101 ? 11.141 -17.969 -9.195 1 98.81 101 LEU A CA 1
ATOM 806 C C . LEU A 1 101 ? 10.102 -17.328 -8.281 1 98.81 101 LEU A C 1
ATOM 808 O O . LEU A 1 101 ? 9.922 -17.766 -7.141 1 98.81 101 LEU A O 1
ATOM 812 N N . GLU A 1 102 ? 9.461 -16.312 -8.742 1 98.75 102 GLU A N 1
ATOM 813 C CA . GLU A 1 102 ? 8.383 -15.664 -8 1 98.75 102 GLU A CA 1
ATOM 814 C C . GLU A 1 102 ? 7.027 -16.266 -8.367 1 98.75 102 GLU A C 1
ATOM 816 O O . GLU A 1 102 ? 6.711 -16.422 -9.547 1 98.75 102 GLU A O 1
ATOM 821 N N . VAL A 1 103 ? 6.305 -16.641 -7.383 1 98.31 103 VAL A N 1
ATOM 822 C CA . VAL A 1 103 ? 4.875 -16.875 -7.551 1 98.31 103 VAL A CA 1
ATOM 823 C C . VAL A 1 103 ? 4.102 -15.578 -7.312 1 98.31 103 VAL A C 1
ATOM 825 O O . VAL A 1 103 ? 3.848 -15.203 -6.164 1 98.31 103 VAL A O 1
ATOM 828 N N . GLU A 1 104 ? 3.68 -14.922 -8.359 1 97.44 104 GLU A N 1
ATOM 829 C CA . GLU A 1 104 ? 3.117 -13.578 -8.242 1 97.44 104 GLU A CA 1
ATOM 830 C C . GLU A 1 104 ? 1.605 -13.633 -8.031 1 97.44 104 GLU A C 1
ATOM 832 O O . GLU A 1 104 ? 1.057 -12.867 -7.234 1 97.44 104 GLU A O 1
ATOM 837 N N . ARG A 1 105 ? 0.952 -14.547 -8.766 1 96.38 105 ARG A N 1
ATOM 838 C CA . ARG A 1 105 ? -0.5 -14.648 -8.656 1 96.38 105 ARG A CA 1
ATOM 839 C C . ARG A 1 105 ? -0.949 -16.109 -8.664 1 96.38 105 ARG A C 1
ATOM 841 O O . ARG A 1 105 ? -0.449 -16.906 -9.453 1 96.38 105 ARG A O 1
ATOM 848 N N . ILE A 1 106 ? -1.792 -16.406 -7.758 1 96.5 106 ILE A N 1
ATOM 849 C CA . ILE A 1 106 ? -2.59 -17.625 -7.75 1 96.5 106 ILE A CA 1
ATOM 850 C C . ILE A 1 106 ? -4.047 -17.281 -7.445 1 96.5 106 ILE A C 1
ATOM 852 O O . ILE A 1 106 ? -4.363 -16.781 -6.363 1 96.5 106 ILE A O 1
ATOM 856 N N . TYR A 1 107 ? -4.863 -17.562 -8.414 1 96.94 107 TYR A N 1
ATOM 857 C CA . TYR A 1 107 ? -6.277 -17.25 -8.227 1 96.94 107 TYR A CA 1
ATOM 858 C C . TYR A 1 107 ? -7.152 -18.406 -8.703 1 96.94 107 TYR A C 1
ATOM 860 O O . TYR A 1 107 ? -6.867 -19.031 -9.727 1 96.94 107 TYR A O 1
ATOM 868 N N . LEU A 1 108 ? -8.195 -18.641 -7.957 1 97.31 108 LEU A N 1
ATOM 869 C CA . LEU A 1 108 ? -9.242 -19.609 -8.289 1 97.31 108 LEU A CA 1
ATOM 870 C C . LEU A 1 108 ? -10.617 -18.953 -8.219 1 97.31 108 LEU A C 1
ATOM 872 O O . LEU A 1 108 ? -10.891 -18.156 -7.32 1 97.31 108 LEU A O 1
ATOM 876 N N . LYS A 1 109 ? -11.438 -19.328 -9.18 1 97.75 109 LYS A N 1
ATOM 877 C CA . LYS A 1 109 ? -12.836 -18.938 -9.047 1 97.75 109 LYS A CA 1
ATOM 878 C C . LYS A 1 109 ? -13.43 -19.484 -7.746 1 97.75 109 LYS A C 1
ATOM 880 O O . LYS A 1 109 ? -13.062 -20.578 -7.297 1 97.75 109 LYS A O 1
ATOM 885 N N . GLN A 1 110 ? -14.367 -18.734 -7.25 1 95.94 110 GLN A N 1
ATOM 886 C CA . GLN A 1 110 ? -14.961 -19.047 -5.957 1 95.94 110 GLN A CA 1
ATOM 887 C C . GLN A 1 110 ? -15.492 -20.484 -5.93 1 95.94 110 GLN A C 1
ATOM 889 O O . GLN A 1 110 ? -15.312 -21.203 -4.945 1 95.94 110 GLN A O 1
ATOM 894 N N . GLY A 1 111 ? -16.078 -20.922 -6.93 1 95.31 111 GLY A N 1
ATOM 895 C CA . GLY A 1 111 ? -16.672 -22.25 -6.988 1 95.31 111 GLY A CA 1
ATOM 896 C C . GLY A 1 111 ? -15.656 -23.375 -6.988 1 95.31 111 GLY A C 1
ATOM 897 O O . GLY A 1 111 ? -16 -24.531 -6.789 1 95.31 111 GLY A O 1
ATOM 898 N N . PHE A 1 112 ? -14.43 -23.062 -7.145 1 96.38 112 PHE A N 1
ATOM 899 C CA . PHE A 1 112 ? -13.383 -24.062 -7.242 1 96.38 112 PHE A CA 1
ATOM 900 C C . PHE A 1 112 ? -12.406 -23.953 -6.074 1 96.38 112 PHE A C 1
ATOM 902 O O . PHE A 1 112 ? -11.367 -24.625 -6.055 1 96.38 112 PHE A O 1
ATOM 909 N N . GLN A 1 113 ? -12.68 -23.109 -5.078 1 93.56 113 GLN A N 1
ATOM 910 C CA . GLN A 1 113 ? -11.805 -22.906 -3.926 1 93.56 113 GLN A CA 1
ATOM 911 C C . GLN A 1 113 ? -12.055 -23.953 -2.852 1 93.56 113 GLN A C 1
ATOM 913 O O . GLN A 1 113 ? -13.07 -24.656 -2.883 1 93.56 113 GLN A O 1
ATOM 918 N N . HIS A 1 114 ? -11.078 -24.188 -2.061 1 90.88 114 HIS A N 1
ATOM 919 C CA . HIS A 1 114 ? -11.133 -25.094 -0.918 1 90.88 114 HIS A CA 1
ATOM 920 C C . HIS A 1 114 ? -11.336 -26.531 -1.368 1 90.88 114 HIS A C 1
ATOM 922 O O . HIS A 1 114 ? -12.047 -27.297 -0.714 1 90.88 114 HIS A O 1
ATOM 928 N N . GLN A 1 115 ? -10.812 -26.828 -2.527 1 91.81 115 GLN A N 1
ATOM 929 C CA . GLN A 1 115 ? -10.898 -28.172 -3.074 1 91.81 115 GLN A CA 1
ATOM 930 C C . GLN A 1 115 ? -9.516 -28.734 -3.365 1 91.81 115 GLN A C 1
ATOM 932 O O . GLN A 1 115 ? -9.375 -29.734 -4.082 1 91.81 115 GLN A O 1
ATOM 937 N N . GLY A 1 116 ? -8.5 -28.047 -2.893 1 91.75 116 GLY A N 1
ATOM 938 C CA . GLY A 1 116 ? -7.137 -28.516 -3.082 1 91.75 116 GLY A CA 1
ATOM 939 C C . GLY A 1 116 ? -6.512 -28.031 -4.375 1 91.75 116 GLY A C 1
ATOM 940 O O . GLY A 1 116 ? -5.34 -28.297 -4.648 1 91.75 116 GLY A O 1
ATOM 941 N N . LEU A 1 117 ? -7.242 -27.297 -5.121 1 94.81 117 LEU A N 1
ATOM 942 C CA . LEU A 1 117 ? -6.785 -26.859 -6.441 1 94.81 117 LEU A CA 1
ATOM 943 C C . LEU A 1 117 ? -5.723 -25.781 -6.324 1 94.81 117 LEU A C 1
ATOM 945 O O . LEU A 1 117 ? -4.883 -25.625 -7.215 1 94.81 117 LEU A O 1
ATOM 949 N N . GLY A 1 118 ? -5.723 -24.969 -5.238 1 94.38 118 GLY A N 1
ATOM 950 C CA . GLY A 1 118 ? -4.652 -24.016 -4.988 1 94.38 118 GLY A CA 1
ATOM 951 C C . GLY A 1 118 ? -3.297 -24.672 -4.812 1 94.38 118 GLY A C 1
ATOM 952 O O . GLY A 1 118 ? -2.285 -24.172 -5.305 1 94.38 118 GLY A O 1
ATOM 953 N N . LEU A 1 119 ? -3.357 -25.781 -4.168 1 93 119 LEU A N 1
ATOM 954 C CA . LEU A 1 119 ? -2.131 -26.531 -3.955 1 93 119 LEU A CA 1
ATOM 955 C C . LEU A 1 119 ? -1.568 -27.047 -5.277 1 93 119 LEU A C 1
ATOM 957 O O . LEU A 1 119 ? -0.35 -27.078 -5.465 1 93 119 LEU A O 1
ATOM 961 N N . VAL A 1 120 ? -2.461 -27.438 -6.129 1 95.62 120 VAL A N 1
ATOM 962 C CA . VAL A 1 120 ? -2.059 -27.891 -7.453 1 95.62 120 VAL A CA 1
ATOM 963 C C . VAL A 1 120 ? -1.229 -26.812 -8.148 1 95.62 120 VAL A C 1
ATOM 965 O O . VAL A 1 120 ? -0.18 -27.109 -8.727 1 95.62 120 VAL A O 1
ATOM 968 N N . LEU A 1 121 ? -1.629 -25.578 -8.023 1 97.62 121 LEU A N 1
ATOM 969 C CA . LEU A 1 121 ? -0.956 -24.469 -8.695 1 97.62 121 LEU A CA 1
ATOM 970 C C . LEU A 1 121 ? 0.377 -24.156 -8.023 1 97.62 121 LEU A C 1
ATOM 972 O O . LEU A 1 121 ? 1.364 -23.859 -8.703 1 97.62 121 LEU A O 1
ATOM 976 N N . ILE A 1 122 ? 0.465 -24.234 -6.762 1 97.12 122 ILE A N 1
ATOM 977 C CA . ILE A 1 122 ? 1.714 -24 -6.047 1 97.12 122 ILE A CA 1
ATOM 978 C C . ILE A 1 122 ? 2.727 -25.078 -6.398 1 97.12 122 ILE A C 1
ATOM 980 O O . ILE A 1 122 ? 3.91 -24.797 -6.594 1 97.12 122 ILE A O 1
ATOM 984 N N . LYS A 1 123 ? 2.262 -26.328 -6.484 1 97.12 123 LYS A N 1
ATOM 985 C CA . LYS A 1 123 ? 3.148 -27.422 -6.852 1 97.12 123 LYS A CA 1
ATOM 986 C C . LYS A 1 123 ? 3.625 -27.297 -8.297 1 97.12 123 LYS A C 1
ATOM 988 O O . LYS A 1 123 ? 4.766 -27.641 -8.609 1 97.12 123 LYS A O 1
ATOM 993 N N . LEU A 1 124 ? 2.76 -26.828 -9.125 1 98.19 124 LEU A N 1
ATOM 994 C CA . LEU A 1 124 ? 3.186 -26.531 -10.484 1 98.19 124 LEU A CA 1
ATOM 995 C C . LEU A 1 124 ? 4.32 -25.516 -10.492 1 98.19 124 LEU A C 1
ATOM 997 O O . LEU A 1 124 ? 5.312 -25.688 -11.203 1 98.19 124 LEU A O 1
ATOM 1001 N N . ALA A 1 125 ? 4.176 -24.453 -9.719 1 98.62 125 ALA A N 1
ATOM 1002 C CA . ALA A 1 125 ? 5.215 -23.438 -9.633 1 98.62 125 ALA A CA 1
ATOM 1003 C C . ALA A 1 125 ? 6.539 -24.047 -9.172 1 98.62 125 ALA A C 1
ATOM 1005 O O . ALA A 1 125 ? 7.602 -23.703 -9.695 1 98.62 125 ALA A O 1
ATOM 1006 N N . GLU A 1 126 ? 6.441 -24.891 -8.211 1 98.25 126 GLU A N 1
ATOM 1007 C CA . GLU A 1 126 ? 7.645 -25.547 -7.715 1 98.25 126 GLU A CA 1
ATOM 1008 C C . GLU A 1 126 ? 8.289 -26.406 -8.797 1 98.25 126 GLU A C 1
ATOM 1010 O O . GLU A 1 126 ? 9.516 -26.391 -8.969 1 98.25 126 GLU A O 1
ATOM 1015 N N . GLU A 1 127 ? 7.48 -27.188 -9.477 1 98.19 127 GLU A N 1
ATOM 1016 C CA . GLU A 1 127 ? 7.977 -28 -10.578 1 98.19 127 GLU A CA 1
ATOM 1017 C C . GLU A 1 127 ? 8.672 -27.156 -11.633 1 98.19 127 GLU A C 1
ATOM 1019 O O . GLU A 1 127 ? 9.75 -27.516 -12.125 1 98.19 127 GLU A O 1
ATOM 1024 N N . LEU A 1 128 ? 8.047 -26.062 -11.969 1 98.38 128 LEU A N 1
ATOM 1025 C CA . LEU A 1 128 ? 8.625 -25.141 -12.938 1 98.38 128 LEU A CA 1
ATOM 1026 C C . LEU A 1 128 ? 9.977 -24.625 -12.453 1 98.38 128 LEU A C 1
ATOM 1028 O O . LEU A 1 128 ? 10.93 -24.562 -13.227 1 98.38 128 LEU A O 1
ATOM 1032 N N . ALA A 1 129 ? 10.039 -24.219 -11.25 1 98.5 129 ALA A N 1
ATOM 1033 C CA . ALA A 1 129 ? 11.273 -23.703 -10.664 1 98.5 129 ALA A CA 1
ATOM 1034 C C . ALA A 1 129 ? 12.391 -24.734 -10.742 1 98.5 129 ALA A C 1
ATOM 1036 O O . ALA A 1 129 ? 13.516 -24.406 -11.125 1 98.5 129 ALA A O 1
ATOM 1037 N N . ARG A 1 130 ? 12.055 -25.922 -10.383 1 98 130 ARG A N 1
ATOM 1038 C CA . ARG A 1 130 ? 13.039 -27 -10.422 1 98 130 ARG A CA 1
ATOM 1039 C C . ARG A 1 130 ? 13.5 -27.281 -11.852 1 98 130 ARG A C 1
ATOM 1041 O O . ARG A 1 130 ? 14.695 -27.453 -12.102 1 98 130 ARG A O 1
ATOM 1048 N N . LYS A 1 131 ? 12.57 -27.359 -12.742 1 97.44 131 LYS A N 1
ATOM 1049 C CA . LYS A 1 131 ? 12.898 -27.594 -14.141 1 97.44 131 LYS A CA 1
ATOM 1050 C C . LYS A 1 131 ? 13.852 -26.516 -14.672 1 97.44 131 LYS A C 1
ATOM 1052 O O . LYS A 1 131 ? 14.711 -26.812 -15.508 1 97.44 131 LYS A O 1
ATOM 1057 N N . LYS A 1 132 ? 13.742 -25.375 -14.125 1 97.25 132 LYS A N 1
ATOM 1058 C CA . LYS A 1 132 ? 14.57 -24.25 -14.562 1 97.25 132 LYS A CA 1
ATOM 1059 C C . LYS A 1 132 ? 15.812 -24.109 -13.688 1 97.25 132 LYS A C 1
ATOM 1061 O O . LYS A 1 132 ? 16.484 -23.078 -13.734 1 97.25 132 LYS A O 1
ATOM 1066 N N . ASP A 1 133 ? 16.031 -25.016 -12.805 1 97.31 133 ASP A N 1
ATOM 1067 C CA . ASP A 1 133 ? 17.203 -25.094 -11.938 1 97.31 133 ASP A CA 1
ATOM 1068 C C . ASP A 1 133 ? 17.281 -23.891 -11.008 1 97.31 133 ASP A C 1
ATOM 1070 O O . ASP A 1 133 ? 18.359 -23.344 -10.789 1 97.31 133 ASP A O 1
ATOM 1074 N N . LYS A 1 134 ? 16.172 -23.469 -10.625 1 98.19 134 LYS A N 1
ATOM 1075 C CA . LYS A 1 134 ? 16.141 -22.422 -9.609 1 98.19 134 LYS A CA 1
ATOM 1076 C C . LYS A 1 134 ? 16.5 -22.984 -8.234 1 98.19 134 LYS A C 1
ATOM 1078 O O . LYS A 1 134 ? 16.141 -24.125 -7.91 1 98.19 134 LYS A O 1
ATOM 1083 N N . ALA A 1 135 ? 17.125 -22.141 -7.441 1 98.06 135 ALA A N 1
ATOM 1084 C CA . ALA A 1 135 ? 17.531 -22.531 -6.094 1 98.06 135 ALA A CA 1
ATOM 1085 C C . ALA A 1 135 ? 16.438 -22.203 -5.078 1 98.06 135 ALA A C 1
ATOM 1087 O O . ALA A 1 135 ? 16.375 -22.797 -4.004 1 98.06 135 ALA A O 1
ATOM 1088 N N . ASN A 1 136 ? 15.578 -21.188 -5.48 1 98.19 136 ASN A N 1
ATOM 1089 C CA . ASN A 1 136 ? 14.562 -20.672 -4.57 1 98.19 136 ASN A CA 1
ATOM 1090 C C . ASN A 1 136 ? 13.258 -20.359 -5.301 1 98.19 136 ASN A C 1
ATOM 1092 O O . ASN A 1 136 ? 13.266 -20.141 -6.516 1 98.19 136 ASN A O 1
ATOM 1096 N N . MET A 1 137 ? 12.234 -20.359 -4.562 1 98.31 137 MET A N 1
ATOM 1097 C CA . MET A 1 137 ? 10.969 -19.766 -4.961 1 98.31 137 MET A CA 1
ATOM 1098 C C . MET A 1 137 ? 10.438 -18.828 -3.875 1 98.31 137 MET A C 1
ATOM 1100 O O . MET A 1 137 ? 10.734 -19.016 -2.693 1 98.31 137 MET A O 1
ATOM 1104 N N . TRP A 1 138 ? 9.742 -17.828 -4.285 1 98.25 138 TRP A N 1
ATOM 1105 C CA . TRP A 1 138 ? 9.273 -16.906 -3.252 1 98.25 138 TRP A CA 1
ATOM 1106 C C . TRP A 1 138 ? 7.91 -16.328 -3.617 1 98.25 138 TRP A C 1
ATOM 1108 O O . TRP A 1 138 ? 7.484 -16.406 -4.77 1 98.25 138 TRP A O 1
ATOM 1118 N N . LEU A 1 139 ? 7.203 -15.805 -2.645 1 97.56 139 LEU A N 1
ATOM 1119 C CA . LEU A 1 139 ? 5.91 -15.141 -2.799 1 97.56 139 LEU A CA 1
ATOM 1120 C C . LEU A 1 139 ? 5.68 -14.133 -1.677 1 97.56 139 LEU A C 1
ATOM 1122 O O . LEU A 1 139 ? 6.445 -14.086 -0.713 1 97.56 139 LEU A O 1
ATOM 1126 N N . GLY A 1 140 ? 4.777 -13.281 -1.919 1 96.12 140 GLY A N 1
ATOM 1127 C CA . GLY A 1 140 ? 4.301 -12.375 -0.887 1 96.12 140 GLY A CA 1
ATOM 1128 C C . GLY A 1 140 ? 2.953 -12.781 -0.317 1 96.12 140 GLY A C 1
ATOM 1129 O O . GLY A 1 140 ? 2.084 -13.266 -1.045 1 96.12 140 GLY A O 1
ATOM 1130 N N . VAL A 1 141 ? 2.793 -12.586 0.987 1 95.12 141 VAL A N 1
ATOM 1131 C CA . VAL A 1 141 ? 1.528 -12.898 1.644 1 95.12 141 VAL A CA 1
ATOM 1132 C C . VAL A 1 141 ? 1.211 -11.828 2.689 1 95.12 141 VAL A C 1
ATOM 1134 O O . VAL A 1 141 ? 2.1 -11.383 3.418 1 95.12 141 VAL A O 1
ATOM 1137 N N . TRP A 1 142 ? -0.062 -11.477 2.766 1 91.5 142 TRP A N 1
ATOM 1138 C CA . TRP A 1 142 ? -0.516 -10.469 3.723 1 91.5 142 TRP A CA 1
ATOM 1139 C C . TRP A 1 142 ? -0.319 -10.961 5.156 1 91.5 142 TRP A C 1
ATOM 1141 O O . TRP A 1 142 ? -0.591 -12.117 5.465 1 91.5 142 TRP A O 1
ATOM 1151 N N . GLU A 1 143 ? 0.051 -10.055 5.996 1 91.56 143 GLU A N 1
ATOM 1152 C CA . GLU A 1 143 ? 0.416 -10.406 7.367 1 91.56 143 GLU A CA 1
ATOM 1153 C C . GLU A 1 143 ? -0.785 -10.945 8.133 1 91.56 143 GLU A C 1
ATOM 1155 O O . GLU A 1 143 ? -0.623 -11.703 9.094 1 91.56 143 GLU A O 1
ATOM 1160 N N . LYS A 1 144 ? -2.004 -10.656 7.707 1 87.31 144 LYS A N 1
ATOM 1161 C CA . LYS A 1 144 ? -3.174 -11.109 8.453 1 87.31 144 LYS A CA 1
ATOM 1162 C C . LYS A 1 144 ? -3.83 -12.312 7.777 1 87.31 144 LYS A C 1
ATOM 1164 O O . LYS A 1 144 ? -4.867 -12.797 8.234 1 87.31 144 LYS A O 1
ATOM 1169 N N . ASN A 1 145 ? -3.309 -12.773 6.711 1 89.81 145 ASN A N 1
ATOM 1170 C CA . ASN A 1 145 ? -3.77 -14.016 6.113 1 89.81 145 ASN A CA 1
ATOM 1171 C C . ASN A 1 145 ? -3.15 -15.234 6.797 1 89.81 145 ASN A C 1
ATOM 1173 O O . ASN A 1 145 ? -2.309 -15.914 6.215 1 89.81 145 ASN A O 1
ATOM 1177 N N . TYR A 1 146 ? -3.684 -15.539 7.93 1 92.12 146 TYR A N 1
ATOM 1178 C CA . TYR A 1 146 ? -3.09 -16.547 8.797 1 92.12 146 TYR A CA 1
ATOM 1179 C C . TYR A 1 146 ? -3.217 -17.938 8.18 1 92.12 146 TYR A C 1
ATOM 1181 O O . TYR A 1 146 ? -2.318 -18.781 8.32 1 92.12 146 TYR A O 1
ATOM 1189 N N . GLN A 1 147 ? -4.254 -18.172 7.516 1 89.94 147 GLN A N 1
ATOM 1190 C CA . GLN A 1 147 ? -4.465 -19.469 6.887 1 89.94 147 GLN A CA 1
ATOM 1191 C C . GLN A 1 147 ? -3.418 -19.734 5.805 1 89.94 147 GLN A C 1
ATOM 1193 O O . GLN A 1 147 ? -2.82 -20.812 5.762 1 89.94 147 GLN A O 1
ATOM 1198 N N . ALA A 1 148 ? -3.242 -18.766 4.98 1 92.12 148 ALA A N 1
ATOM 1199 C CA . ALA A 1 148 ? -2.25 -18.906 3.922 1 92.12 148 ALA A CA 1
ATOM 1200 C C . ALA A 1 148 ? -0.845 -19.047 4.5 1 92.12 148 ALA A C 1
ATOM 1202 O O . ALA A 1 148 ? -0.05 -19.859 4.031 1 92.12 148 ALA A O 1
ATOM 1203 N N . GLN A 1 149 ? -0.533 -18.281 5.516 1 94.31 149 GLN A N 1
ATOM 1204 C CA . GLN A 1 149 ? 0.778 -18.344 6.156 1 94.31 149 GLN A CA 1
ATOM 1205 C C . GLN A 1 149 ? 1.058 -19.75 6.695 1 94.31 149 GLN A C 1
ATOM 1207 O O . GLN A 1 149 ? 2.152 -20.281 6.508 1 94.31 149 GLN A O 1
ATOM 1212 N N . ALA A 1 150 ? 0.062 -20.281 7.32 1 94.69 150 ALA A N 1
ATOM 1213 C CA . ALA A 1 150 ? 0.203 -21.625 7.863 1 94.69 150 ALA A CA 1
ATOM 1214 C C . ALA A 1 150 ? 0.423 -22.641 6.746 1 94.69 150 ALA A C 1
ATOM 1216 O O . ALA A 1 150 ? 1.273 -23.531 6.867 1 94.69 150 ALA A O 1
ATOM 1217 N N . PHE A 1 151 ? -0.29 -22.516 5.762 1 93.12 151 PHE A N 1
ATOM 1218 C CA . PHE A 1 151 ? -0.171 -23.406 4.609 1 93.12 151 PHE A CA 1
ATOM 1219 C C . PHE A 1 151 ? 1.232 -23.344 4.02 1 93.12 151 PHE A C 1
ATOM 1221 O O . PHE A 1 151 ? 1.863 -24.375 3.787 1 93.12 151 PHE A O 1
ATOM 1228 N N . TYR A 1 152 ? 1.73 -22.125 3.74 1 96.44 152 TYR A N 1
ATOM 1229 C CA . TYR A 1 152 ? 3.041 -21.953 3.125 1 96.44 152 TYR A CA 1
ATOM 1230 C C . TYR A 1 152 ? 4.148 -22.438 4.051 1 96.44 152 TYR A C 1
ATOM 1232 O O . TYR A 1 152 ? 5.141 -23.016 3.594 1 96.44 152 TYR A O 1
ATOM 1240 N N . LYS A 1 153 ? 3.93 -22.172 5.316 1 96.62 153 LYS A N 1
ATOM 1241 C CA . LYS A 1 153 ? 4.906 -22.672 6.281 1 96.62 153 LYS A CA 1
ATOM 1242 C C . LYS A 1 153 ? 5.008 -24.188 6.234 1 96.62 153 LYS A C 1
ATOM 1244 O O . LYS A 1 153 ? 6.109 -24.734 6.203 1 96.62 153 LYS A O 1
ATOM 1249 N N . LYS A 1 154 ? 3.893 -24.844 6.188 1 95.38 154 LYS A N 1
ATOM 1250 C CA . LYS A 1 154 ? 3.848 -26.297 6.109 1 95.38 154 LYS A CA 1
ATOM 1251 C C . LYS A 1 154 ? 4.531 -26.812 4.84 1 95.38 154 LYS A C 1
ATOM 1253 O O . LYS A 1 154 ? 5.129 -27.891 4.836 1 95.38 154 LYS A O 1
ATOM 1258 N N . ASP A 1 155 ? 4.492 -26.031 3.852 1 94.69 155 ASP A N 1
ATOM 1259 C CA . ASP A 1 155 ? 5.055 -26.422 2.561 1 94.69 155 ASP A CA 1
ATOM 1260 C C . ASP A 1 155 ? 6.535 -26.062 2.477 1 94.69 155 ASP A C 1
ATOM 1262 O O . ASP A 1 155 ? 7.16 -26.219 1.426 1 94.69 155 ASP A O 1
ATOM 1266 N N . GLY A 1 156 ? 7.086 -25.453 3.508 1 96.69 156 GLY A N 1
ATOM 1267 C CA . GLY A 1 156 ? 8.523 -25.25 3.561 1 96.69 156 GLY A CA 1
ATOM 1268 C C . GLY A 1 156 ? 8.938 -23.812 3.324 1 96.69 156 GLY A C 1
ATOM 1269 O O . GLY A 1 156 ? 10.125 -23.5 3.273 1 96.69 156 GLY A O 1
ATOM 1270 N N . PHE A 1 157 ? 7.973 -22.906 3.188 1 98.19 157 PHE A N 1
ATOM 1271 C CA . PHE A 1 157 ? 8.289 -21.484 3.061 1 98.19 157 PHE A CA 1
ATOM 1272 C C . PHE A 1 157 ? 8.688 -20.906 4.41 1 98.19 157 PHE A C 1
ATOM 1274 O O . PHE A 1 157 ? 8.141 -21.281 5.445 1 98.19 157 PHE A O 1
ATOM 1281 N N . LYS A 1 158 ? 9.609 -19.875 4.309 1 97.94 158 LYS A N 1
ATOM 1282 C CA . LYS A 1 158 ? 10.039 -19.125 5.488 1 97.94 158 LYS A CA 1
ATOM 1283 C C . LYS A 1 158 ? 10 -17.625 5.23 1 97.94 158 LYS A C 1
ATOM 1285 O O . LYS A 1 158 ? 10.367 -17.172 4.148 1 97.94 158 LYS A O 1
ATOM 1290 N N . ARG A 1 159 ? 9.57 -16.953 6.234 1 96.62 159 ARG A N 1
ATOM 1291 C CA . ARG A 1 159 ? 9.594 -15.492 6.125 1 96.62 159 ARG A CA 1
ATOM 1292 C C . ARG A 1 159 ? 11.023 -14.969 6.148 1 96.62 159 ARG A C 1
ATOM 1294 O O . ARG A 1 159 ? 11.805 -15.305 7.035 1 96.62 159 ARG A O 1
ATOM 1301 N N . VAL A 1 160 ? 11.367 -14.102 5.223 1 96.38 160 VAL A N 1
ATOM 1302 C CA . VAL A 1 160 ? 12.742 -13.609 5.176 1 96.38 160 VAL A CA 1
ATOM 1303 C C . VAL A 1 160 ? 12.742 -12.086 5.27 1 96.38 160 VAL A C 1
ATOM 1305 O O . VAL A 1 160 ? 13.766 -11.477 5.57 1 96.38 160 VAL A O 1
ATOM 1308 N N . SER A 1 161 ? 11.641 -11.508 4.938 1 93.5 161 SER A N 1
ATOM 1309 C CA . SER A 1 161 ? 11.508 -10.055 4.973 1 93.5 161 SER A CA 1
ATOM 1310 C C . SER A 1 161 ? 10.039 -9.641 4.938 1 93.5 161 SER A C 1
ATOM 1312 O O . SER A 1 161 ? 9.148 -10.484 5.035 1 93.5 161 SER A O 1
ATOM 1314 N N . GLN A 1 162 ? 9.82 -8.328 4.953 1 92.56 162 GLN A N 1
ATOM 1315 C CA . GLN A 1 162 ? 8.461 -7.801 4.855 1 92.56 162 GLN A CA 1
ATOM 1316 C C . GLN A 1 162 ? 8.453 -6.422 4.203 1 92.56 162 GLN A C 1
ATOM 1318 O O . GLN A 1 162 ? 9.469 -5.723 4.211 1 92.56 162 GLN A O 1
ATOM 1323 N N . HIS A 1 163 ? 7.383 -6.094 3.59 1 90.38 163 HIS A N 1
ATOM 1324 C CA . HIS A 1 163 ? 7.09 -4.754 3.094 1 90.38 163 HIS A CA 1
ATOM 1325 C C . HIS A 1 163 ? 5.879 -4.156 3.805 1 90.38 163 HIS A C 1
ATOM 1327 O O . HIS A 1 163 ? 4.832 -4.801 3.906 1 90.38 163 HIS A O 1
ATOM 1333 N N . THR A 1 164 ? 6.133 -2.984 4.328 1 88.19 164 THR A N 1
ATOM 1334 C CA . THR A 1 164 ? 5.016 -2.27 4.941 1 88.19 164 THR A CA 1
ATOM 1335 C C . THR A 1 164 ? 4.609 -1.071 4.086 1 88.19 164 THR A C 1
ATOM 1337 O O . THR A 1 164 ? 5.453 -0.262 3.699 1 88.19 164 THR A O 1
ATOM 1340 N N . PHE A 1 165 ? 3.396 -1.007 3.756 1 86.38 165 PHE A N 1
ATOM 1341 C CA . PHE A 1 165 ? 2.82 0.098 3 1 86.38 165 PHE A CA 1
ATOM 1342 C C . PHE A 1 165 ? 1.89 0.927 3.877 1 86.38 165 PHE A C 1
ATOM 1344 O O . PHE A 1 165 ? 1.16 0.381 4.707 1 86.38 165 PHE A O 1
ATOM 1351 N N . VAL A 1 166 ? 2.027 2.223 3.662 1 83.62 166 VAL A N 1
ATOM 1352 C CA . VAL A 1 166 ? 1.092 3.088 4.371 1 83.62 166 VAL A CA 1
ATOM 1353 C C . VAL A 1 166 ? -0.049 3.492 3.441 1 83.62 166 VAL A C 1
ATOM 1355 O O . VAL A 1 166 ? 0.166 4.211 2.463 1 83.62 166 VAL A O 1
ATOM 1358 N N . VAL A 1 167 ? -1.194 3.02 3.643 1 82.19 167 VAL A N 1
ATOM 1359 C CA . VAL A 1 167 ? -2.414 3.396 2.936 1 82.19 167 VAL A CA 1
ATOM 1360 C C . VAL A 1 167 ? -3.172 4.453 3.74 1 82.19 167 VAL A C 1
ATOM 1362 O O . VAL A 1 167 ? -3.598 4.195 4.867 1 82.19 167 VAL A O 1
ATOM 1365 N N . GLY A 1 168 ? -3.344 5.535 3.119 1 77.62 168 GLY A N 1
ATOM 1366 C CA . GLY A 1 168 ? -3.758 6.629 3.984 1 77.62 168 GLY A CA 1
ATOM 1367 C C . GLY A 1 168 ? -2.795 6.883 5.129 1 77.62 168 GLY A C 1
ATOM 1368 O O . GLY A 1 168 ? -1.672 7.344 4.914 1 77.62 168 GLY A O 1
ATOM 1369 N N . ASP A 1 169 ? -3.27 6.48 6.297 1 73.94 169 ASP A N 1
ATOM 1370 C CA . ASP A 1 169 ? -2.426 6.582 7.48 1 73.94 169 ASP A CA 1
ATOM 1371 C C . ASP A 1 169 ? -2.191 5.207 8.109 1 73.94 169 ASP A C 1
ATOM 1373 O O . ASP A 1 169 ? -1.557 5.098 9.156 1 73.94 169 ASP A O 1
ATOM 1377 N N . ASP A 1 170 ? -2.676 4.184 7.398 1 81.69 170 ASP A N 1
ATOM 1378 C CA . ASP A 1 170 ? -2.637 2.84 7.965 1 81.69 170 ASP A CA 1
ATOM 1379 C C . ASP A 1 170 ? -1.512 2.016 7.344 1 81.69 170 ASP A C 1
ATOM 1381 O O . ASP A 1 170 ? -1.5 1.786 6.133 1 81.69 170 ASP A O 1
ATOM 1385 N N . PRO A 1 171 ? -0.633 1.497 8.188 1 87.44 171 PRO A N 1
ATOM 1386 C CA . PRO A 1 171 ? 0.391 0.597 7.652 1 87.44 171 PRO A CA 1
ATOM 1387 C C . PRO A 1 171 ? -0.13 -0.819 7.422 1 87.44 171 PRO A C 1
ATOM 1389 O O . PRO A 1 171 ? -0.85 -1.36 8.266 1 87.44 171 PRO A O 1
ATOM 1392 N N . GLN A 1 172 ? 0.05 -1.326 6.266 1 87.25 172 GLN A N 1
ATOM 1393 C CA . GLN A 1 172 ? -0.22 -2.717 5.91 1 87.25 172 GLN A CA 1
ATOM 1394 C C . GLN A 1 172 ? 1.062 -3.439 5.504 1 87.25 172 GLN A C 1
ATOM 1396 O O . GLN A 1 172 ? 1.902 -2.875 4.801 1 87.25 172 GLN A O 1
ATOM 1401 N N . THR A 1 173 ? 1.149 -4.723 6 1 90.62 173 THR A N 1
ATOM 1402 C CA . THR A 1 173 ? 2.432 -5.391 5.809 1 90.62 173 THR A CA 1
ATOM 1403 C C . THR A 1 173 ? 2.256 -6.684 5.012 1 90.62 173 THR A C 1
ATOM 1405 O O . THR A 1 173 ? 1.351 -7.473 5.293 1 90.62 173 THR A O 1
ATOM 1408 N N . ASP A 1 174 ? 3.123 -6.812 4.027 1 93.56 174 ASP A N 1
ATOM 1409 C CA . ASP A 1 174 ? 3.309 -8.086 3.338 1 93.56 174 ASP A CA 1
ATOM 1410 C C . ASP A 1 174 ? 4.555 -8.805 3.846 1 93.56 174 ASP A C 1
ATOM 1412 O O . ASP A 1 174 ? 5.625 -8.203 3.963 1 93.56 174 ASP A O 1
ATOM 1416 N N . PHE A 1 175 ? 4.297 -10.07 4.109 1 94.75 175 PHE A N 1
ATOM 1417 C CA . PHE A 1 175 ? 5.457 -10.914 4.387 1 94.75 175 PHE A CA 1
ATOM 1418 C C . PHE A 1 175 ? 6.039 -11.477 3.096 1 94.75 175 PHE A C 1
ATOM 1420 O O . PHE A 1 175 ? 5.297 -11.883 2.197 1 94.75 175 PHE A O 1
ATOM 1427 N N . ILE A 1 176 ? 7.324 -11.484 3.01 1 96.81 176 ILE A N 1
ATOM 1428 C CA . ILE A 1 176 ? 8.031 -12.148 1.92 1 96.81 176 ILE A CA 1
ATOM 1429 C C . ILE A 1 176 ? 8.484 -13.539 2.365 1 96.81 176 ILE A C 1
ATOM 1431 O O . ILE A 1 176 ? 9.258 -13.672 3.316 1 96.81 176 ILE A O 1
ATOM 1435 N N . LEU A 1 177 ? 7.953 -14.523 1.674 1 97.81 177 LEU A N 1
ATOM 1436 C CA . LEU A 1 177 ? 8.25 -15.906 2.01 1 97.81 177 LEU A CA 1
ATOM 1437 C C . LEU A 1 177 ? 9.117 -16.562 0.939 1 97.81 177 LEU A C 1
ATOM 1439 O O . LEU A 1 177 ? 8.891 -16.359 -0.256 1 97.81 177 LEU A O 1
ATOM 1443 N N . VAL A 1 178 ? 10.117 -17.344 1.41 1 98.31 178 VAL A N 1
ATOM 1444 C CA . VAL A 1 178 ? 11.031 -18.016 0.5 1 98.31 178 VAL A CA 1
ATOM 1445 C C . VAL A 1 178 ? 11.07 -19.516 0.831 1 98.31 178 VAL A C 1
ATOM 1447 O O . VAL A 1 178 ? 11.078 -19.891 2.004 1 98.31 178 VAL A O 1
ATOM 1450 N N . LYS A 1 179 ? 11.031 -20.328 -0.137 1 98.12 179 LYS A N 1
ATOM 1451 C CA . LYS A 1 179 ? 11.242 -21.766 -0.04 1 98.12 179 LYS A CA 1
ATOM 1452 C C . LYS A 1 179 ? 12.5 -22.188 -0.785 1 98.12 179 LYS A C 1
ATOM 1454 O O . LYS A 1 179 ? 12.617 -21.969 -1.992 1 98.12 179 LYS A O 1
ATOM 1459 N N . GLY A 1 180 ? 13.438 -22.734 -0.087 1 97.88 180 GLY A N 1
ATOM 1460 C CA . GLY A 1 180 ? 14.594 -23.344 -0.732 1 97.88 180 GLY A CA 1
ATOM 1461 C C . GLY A 1 180 ? 14.258 -24.609 -1.481 1 97.88 180 GLY A C 1
ATOM 1462 O O . GLY A 1 180 ? 13.516 -25.453 -0.978 1 97.88 180 GLY A O 1
ATOM 1463 N N . LEU A 1 181 ? 14.766 -24.703 -2.766 1 96.31 181 LEU A N 1
ATOM 1464 C CA . LEU A 1 181 ? 14.453 -25.859 -3.6 1 96.31 181 LEU A CA 1
ATOM 1465 C C . LEU A 1 181 ? 15.656 -26.781 -3.734 1 96.31 181 LEU A C 1
ATOM 1467 O O . LEU A 1 181 ? 16.672 -26.391 -4.328 1 96.31 181 LEU A O 1
ATOM 1471 N N . LYS A 1 182 ? 16.078 -27.406 -2.596 1 79.44 182 LYS A N 1
ATOM 1472 C CA . LYS A 1 182 ? 17.203 -28.328 -2.629 1 79.44 182 LYS A CA 1
ATOM 1473 C C . LYS A 1 182 ? 17.141 -29.234 -3.863 1 79.44 182 LYS A C 1
ATOM 1475 O O . LYS A 1 182 ? 16.062 -29.609 -4.312 1 79.44 182 LYS A O 1
ATOM 1480 N N . LYS A 1 183 ? 18.375 -29.406 -4.527 1 64.12 183 LYS A N 1
ATOM 1481 C CA . LYS A 1 183 ? 18.547 -30.391 -5.594 1 64.12 183 LYS A CA 1
ATOM 1482 C C . LYS A 1 183 ? 18.281 -31.797 -5.086 1 64.12 183 LYS A C 1
ATOM 1484 O O 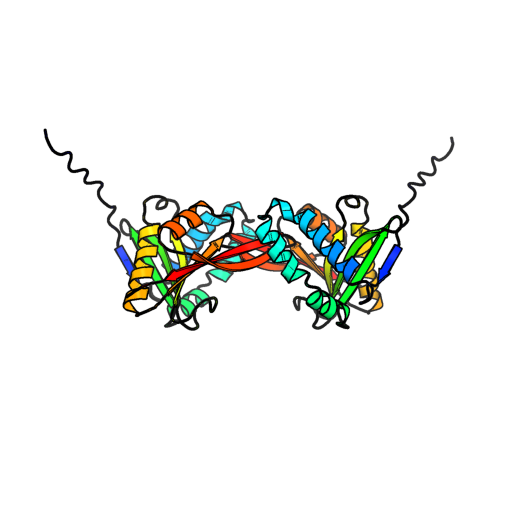. LYS A 1 183 ? 18.5 -32.094 -3.908 1 64.12 183 LYS A O 1
ATOM 1489 N N . MET B 1 1 ? -31.188 40.594 31.938 1 30.5 1 MET B N 1
ATOM 1490 C CA . MET B 1 1 ? -30.922 39.438 31.109 1 30.5 1 MET B CA 1
ATOM 1491 C C . MET B 1 1 ? -29.453 39.375 30.688 1 30.5 1 MET B C 1
ATOM 1493 O O . MET B 1 1 ? -28.984 40.281 29.969 1 30.5 1 MET B O 1
ATOM 1497 N N . VAL B 1 2 ? -28.516 38.906 31.469 1 35.03 2 VAL B N 1
ATOM 1498 C CA . VAL B 1 2 ? -27.062 38.969 31.391 1 35.03 2 VAL B CA 1
ATOM 1499 C C . VAL B 1 2 ? -26.562 38.125 30.219 1 35.03 2 VAL B C 1
ATOM 1501 O O . VAL B 1 2 ? -27.031 37 30.016 1 35.03 2 VAL B O 1
ATOM 1504 N N . GLU B 1 3 ? -26.172 38.625 29.078 1 29.98 3 GLU B N 1
ATOM 1505 C CA . GLU B 1 3 ? -25.609 37.969 27.906 1 29.98 3 GLU B CA 1
ATOM 1506 C C . GLU B 1 3 ? -24.547 36.938 28.297 1 29.98 3 GLU B C 1
ATOM 1508 O O . GLU B 1 3 ? -23.578 37.312 29 1 29.98 3 GLU B O 1
ATOM 1513 N N . LYS B 1 4 ? -24.953 35.688 28.594 1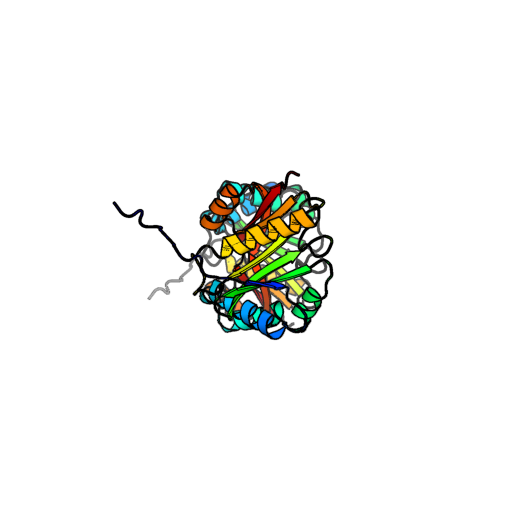 40.56 4 LYS B N 1
ATOM 1514 C CA . LYS B 1 4 ? -24 34.594 28.797 1 40.56 4 LYS B CA 1
ATOM 1515 C C . LYS B 1 4 ? -22.828 34.719 27.828 1 40.56 4 LYS B C 1
ATOM 1517 O O . LYS B 1 4 ? -23.016 34.594 26.609 1 40.56 4 LYS B O 1
ATOM 1522 N N . GLU B 1 5 ? -21.922 35.656 27.953 1 31.66 5 GLU B N 1
ATOM 1523 C CA . GLU B 1 5 ? -20.703 35.688 27.172 1 31.66 5 GLU B CA 1
ATOM 1524 C C . GLU B 1 5 ? -20.141 34.281 27 1 31.66 5 GLU B C 1
ATOM 1526 O O . GLU B 1 5 ? -19.828 33.594 27.984 1 31.66 5 GLU B O 1
ATOM 1531 N N . ASN B 1 6 ? -20.609 33.312 26.25 1 38.97 6 ASN B N 1
ATOM 1532 C CA . ASN B 1 6 ? -20.141 31.969 25.844 1 38.97 6 ASN B CA 1
ATOM 1533 C C . ASN B 1 6 ? -18.625 31.953 25.672 1 38.97 6 ASN B C 1
ATOM 1535 O O . ASN B 1 6 ? -18.125 32.281 24.594 1 38.97 6 ASN B O 1
ATOM 1539 N N . THR B 1 7 ? -17.734 32.438 26.484 1 38 7 THR B N 1
ATOM 1540 C CA . THR B 1 7 ? -16.281 32.375 26.562 1 38 7 THR B CA 1
ATOM 1541 C C . THR B 1 7 ? -15.781 30.938 26.391 1 38 7 THR B C 1
ATOM 1543 O O . THR B 1 7 ? -15.781 30.156 27.328 1 38 7 THR B O 1
ATOM 1546 N N . LYS B 1 8 ? -16.453 30.031 25.719 1 43.88 8 LYS B N 1
ATOM 1547 C CA . LYS B 1 8 ? -15.727 28.828 25.328 1 43.88 8 LYS B CA 1
ATOM 1548 C C . LYS B 1 8 ? -14.234 29.109 25.188 1 43.88 8 LYS B C 1
ATOM 1550 O O . LYS B 1 8 ? -13.812 29.844 24.281 1 43.88 8 LYS B O 1
ATOM 1555 N N . MET B 1 9 ? -13.375 29.266 26.141 1 45.28 9 MET B N 1
ATOM 1556 C CA . MET B 1 9 ? -11.945 29.5 26.312 1 45.28 9 MET B CA 1
ATOM 1557 C C . MET B 1 9 ? -11.133 28.734 25.281 1 45.28 9 MET B C 1
ATOM 1559 O O . MET B 1 9 ? -11.195 27.5 25.219 1 45.28 9 MET B O 1
ATOM 1563 N N . ALA B 1 10 ? -11.164 29.078 24.094 1 53.38 10 ALA B N 1
ATOM 1564 C CA . ALA B 1 10 ? -10.32 28.484 23.062 1 53.38 10 ALA B CA 1
ATOM 1565 C C . ALA B 1 10 ? -9.008 27.984 23.656 1 53.38 10 ALA B C 1
ATOM 1567 O O . ALA B 1 10 ? -8.375 28.672 24.453 1 53.38 10 ALA B O 1
ATOM 1568 N N . GLN B 1 11 ? -8.922 26.734 24.016 1 66 11 GLN B N 1
ATOM 1569 C CA . GLN B 1 11 ? -7.676 26.172 24.547 1 66 11 GLN B CA 1
ATOM 1570 C C . GLN B 1 11 ? -6.461 26.828 23.891 1 66 11 GLN B C 1
ATOM 1572 O O . GLN B 1 11 ? -6.383 26.906 22.656 1 66 11 GLN B O 1
ATOM 1577 N N . ALA B 1 12 ? -5.691 27.578 24.75 1 87.56 12 ALA B N 1
ATOM 1578 C CA . ALA B 1 12 ? -4.504 28.281 24.281 1 87.56 12 ALA B CA 1
ATOM 1579 C C . ALA B 1 12 ? -3.477 27.312 23.703 1 87.56 12 ALA B C 1
ATOM 1581 O O . ALA B 1 12 ? -3.256 26.234 24.234 1 87.56 12 ALA B O 1
ATOM 1582 N N . T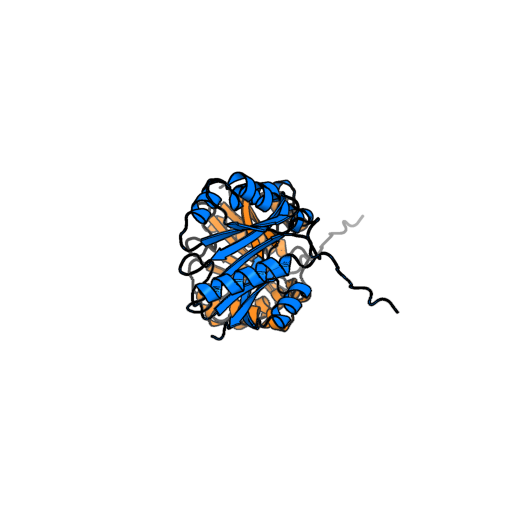YR B 1 13 ? -3.195 27.375 22.422 1 95.94 13 TYR B N 1
ATOM 1583 C CA . TYR B 1 13 ? -2.156 26.594 21.781 1 95.94 13 TYR B CA 1
ATOM 1584 C C . TYR B 1 13 ? -1.057 27.484 21.219 1 95.94 13 TYR B C 1
ATOM 1586 O O . TYR B 1 13 ? -1.241 28.688 21.094 1 95.94 13 TYR B O 1
ATOM 1594 N N . GLU B 1 14 ? 0.085 26.938 21.141 1 97.56 14 GLU B N 1
ATOM 1595 C CA . GLU B 1 14 ? 1.221 27.562 20.469 1 97.56 14 GLU B CA 1
ATOM 1596 C C . GLU B 1 14 ? 1.729 26.703 19.312 1 97.56 14 GLU B C 1
ATOM 1598 O O . GLU B 1 14 ? 1.721 25.469 19.406 1 97.56 14 GLU B O 1
ATOM 1603 N N . ILE B 1 15 ? 2.145 27.406 18.219 1 98.44 15 ILE B N 1
ATOM 1604 C CA . ILE B 1 15 ? 2.781 26.719 17.094 1 98.44 15 ILE B CA 1
ATOM 1605 C C . ILE B 1 15 ? 4.289 26.953 17.141 1 98.44 15 ILE B C 1
ATOM 1607 O O . ILE B 1 15 ? 4.742 28.078 17.344 1 98.44 15 ILE B O 1
ATOM 1611 N N . LYS B 1 16 ? 5.023 25.891 17 1 98.56 16 LYS B N 1
ATOM 1612 C CA . LYS B 1 16 ? 6.48 26 17 1 98.56 16 LYS B CA 1
ATOM 1613 C C . LYS B 1 16 ? 7.078 25.266 15.797 1 98.56 16 LYS B C 1
ATOM 1615 O O . LYS B 1 16 ? 6.785 24.078 15.57 1 98.56 16 LYS B O 1
ATOM 1620 N N . GLU B 1 17 ? 7.91 25.969 15.047 1 98.69 17 GLU B N 1
ATOM 1621 C CA . GLU B 1 17 ? 8.656 25.297 13.992 1 98.69 17 GLU B CA 1
ATOM 1622 C C . GLU B 1 17 ? 9.703 24.344 14.578 1 98.69 17 GLU B C 1
ATOM 1624 O O . GLU B 1 17 ? 10.414 24.703 15.516 1 98.69 17 GLU B O 1
ATOM 1629 N N . VAL B 1 18 ? 9.82 23.203 14.008 1 98.88 18 VAL B N 1
ATOM 1630 C CA . VAL B 1 18 ? 10.711 22.156 14.508 1 98.88 18 VAL B CA 1
ATOM 1631 C C . VAL B 1 18 ? 12.094 22.312 13.891 1 98.88 18 VAL B C 1
ATOM 1633 O O . VAL B 1 18 ? 12.219 22.547 12.688 1 98.88 18 VAL B O 1
ATOM 1636 N N . THR B 1 19 ? 13.109 22.25 14.727 1 98.56 19 THR B N 1
ATOM 1637 C CA . THR B 1 19 ? 14.5 22.234 14.289 1 98.56 19 THR B CA 1
ATOM 1638 C C . THR B 1 19 ? 15.195 20.969 14.758 1 98.56 19 THR B C 1
ATOM 1640 O O . THR B 1 19 ? 14.602 20.141 15.445 1 98.56 19 THR B O 1
ATOM 1643 N N . VAL B 1 20 ? 16.422 20.844 14.344 1 98.38 20 VAL B N 1
ATOM 1644 C CA . VAL B 1 20 ? 17.172 19.641 14.695 1 98.38 20 VAL B CA 1
ATOM 1645 C C . VAL B 1 20 ? 17.281 19.531 16.219 1 98.38 20 VAL B C 1
ATOM 1647 O O . VAL B 1 20 ? 17.328 18.422 16.766 1 98.38 20 VAL B O 1
ATOM 1650 N N . ALA B 1 21 ? 17.219 20.609 16.891 1 98.44 21 ALA B N 1
ATOM 1651 C CA . ALA B 1 21 ? 17.266 20.609 18.359 1 98.44 21 ALA B CA 1
ATOM 1652 C C . ALA B 1 21 ? 16.047 19.922 18.953 1 98.44 21 ALA B C 1
ATOM 1654 O O . ALA B 1 21 ? 16.047 19.547 20.125 1 98.44 21 ALA B O 1
ATOM 1655 N N . ASP B 1 22 ? 15.023 19.75 18.156 1 98.69 22 ASP B N 1
ATOM 1656 C CA . ASP B 1 22 ? 13.75 19.203 18.625 1 98.69 22 ASP B CA 1
ATOM 1657 C C . ASP B 1 22 ? 13.586 17.75 18.172 1 98.69 22 ASP B C 1
ATOM 1659 O O . ASP B 1 22 ? 12.5 17.172 18.297 1 98.69 22 ASP B O 1
ATOM 1663 N N . ILE B 1 23 ? 14.594 17.141 17.656 1 98.69 23 ILE B N 1
ATOM 1664 C CA . ILE B 1 23 ? 14.469 15.883 16.922 1 98.69 23 ILE B CA 1
ATOM 1665 C C . ILE B 1 23 ? 13.953 14.789 17.844 1 98.69 23 ILE B C 1
ATOM 1667 O O . ILE B 1 23 ? 13.164 13.938 17.438 1 98.69 23 ILE B O 1
ATOM 1671 N N . LYS B 1 24 ? 14.359 14.773 19.109 1 98.56 24 LYS B N 1
ATOM 1672 C CA . LYS B 1 24 ? 13.906 13.75 20.047 1 98.56 24 LYS B CA 1
ATOM 1673 C C . LYS B 1 24 ? 12.414 13.891 20.344 1 98.56 24 LYS B C 1
ATOM 1675 O O . LYS B 1 24 ? 11.695 12.891 20.406 1 98.56 24 LYS B O 1
ATOM 1680 N N . ASP B 1 25 ? 11.945 15.094 20.5 1 98.69 25 ASP B N 1
ATOM 1681 C CA . ASP B 1 25 ? 10.523 15.336 20.703 1 98.69 25 ASP B CA 1
ATOM 1682 C C . ASP B 1 25 ? 9.711 14.961 19.469 1 98.69 25 ASP B C 1
ATOM 1684 O O . ASP B 1 25 ? 8.625 14.391 19.578 1 98.69 25 ASP B O 1
ATOM 1688 N N . LEU B 1 26 ? 10.281 15.281 18.344 1 98.88 26 LEU B N 1
ATOM 1689 C CA . LEU B 1 26 ? 9.602 14.922 17.094 1 98.88 26 LEU B CA 1
ATOM 1690 C C . LEU B 1 26 ? 9.484 13.414 16.953 1 98.88 26 LEU B C 1
ATOM 1692 O O . LEU B 1 26 ? 8.422 12.898 16.609 1 98.88 26 LEU B O 1
ATOM 1696 N N . GLN B 1 27 ? 10.578 12.734 17.219 1 98.81 27 GLN B N 1
ATOM 1697 C CA . GLN B 1 27 ? 10.562 11.273 17.156 1 98.81 27 GLN B CA 1
ATOM 1698 C C . GLN B 1 27 ? 9.531 10.695 18.125 1 98.81 27 GLN B C 1
ATOM 1700 O O . GLN B 1 27 ? 8.742 9.82 17.75 1 98.81 27 GLN B O 1
ATOM 1705 N N . ARG B 1 28 ? 9.523 11.195 19.297 1 98.56 28 ARG B N 1
ATOM 1706 C CA . ARG B 1 28 ? 8.617 10.703 20.328 1 98.56 28 ARG B CA 1
ATOM 1707 C C . ARG B 1 28 ? 7.16 10.883 19.906 1 98.56 28 ARG B C 1
ATOM 1709 O O . ARG B 1 28 ? 6.371 9.938 19.969 1 98.56 28 ARG B O 1
ATOM 1716 N N . ILE B 1 29 ? 6.805 12.047 19.469 1 98.69 29 ILE B N 1
ATOM 1717 C CA . ILE B 1 29 ? 5.406 12.312 19.156 1 98.69 29 ILE B CA 1
ATOM 1718 C C . ILE B 1 29 ? 5.016 11.547 17.891 1 98.69 29 ILE B C 1
ATOM 1720 O O . ILE B 1 29 ? 3.881 11.086 17.75 1 98.69 29 ILE B O 1
ATOM 1724 N N . SER B 1 30 ? 5.922 11.445 16.984 1 98.19 30 SER B N 1
ATOM 1725 C CA . SER B 1 30 ? 5.637 10.68 15.766 1 98.19 30 SER B CA 1
ATOM 1726 C C . SER B 1 30 ? 5.332 9.227 16.078 1 98.19 30 SER B C 1
ATOM 1728 O O . SER B 1 30 ? 4.312 8.688 15.648 1 98.19 30 SER B O 1
ATOM 1730 N N . ARG B 1 31 ? 6.195 8.648 16.875 1 97.62 31 ARG B N 1
ATOM 1731 C CA . ARG B 1 31 ? 6.016 7.254 17.266 1 97.62 31 ARG B CA 1
ATOM 1732 C C . ARG B 1 31 ? 4.738 7.066 18.062 1 97.62 31 ARG B C 1
ATOM 1734 O O . ARG B 1 31 ? 3.961 6.145 17.812 1 97.62 31 ARG B O 1
ATOM 1741 N N . GLU B 1 32 ? 4.5 7.934 18.969 1 97.31 32 GLU B N 1
ATOM 1742 C CA . GLU B 1 32 ? 3.336 7.836 19.859 1 97.31 32 GLU B CA 1
ATOM 1743 C C . GLU B 1 32 ? 2.035 7.953 19.062 1 97.31 32 GLU B C 1
ATOM 1745 O O . GLU B 1 32 ? 1.144 7.113 19.203 1 97.31 32 GLU B O 1
ATOM 1750 N N . THR B 1 33 ? 1.938 8.922 18.297 1 96.94 33 THR B N 1
ATOM 1751 C CA . THR B 1 33 ? 0.694 9.18 17.578 1 96.94 33 THR B CA 1
ATOM 1752 C C . THR B 1 33 ? 0.441 8.109 16.531 1 96.94 33 THR B C 1
ATOM 1754 O O . THR B 1 33 ? -0.7 7.691 16.312 1 96.94 33 THR B O 1
ATOM 1757 N N . PHE B 1 34 ? 1.507 7.691 15.914 1 95.12 34 PHE B N 1
ATOM 1758 C CA . PHE B 1 34 ? 1.336 6.633 14.93 1 95.12 34 PHE B CA 1
ATOM 1759 C C . PHE B 1 34 ?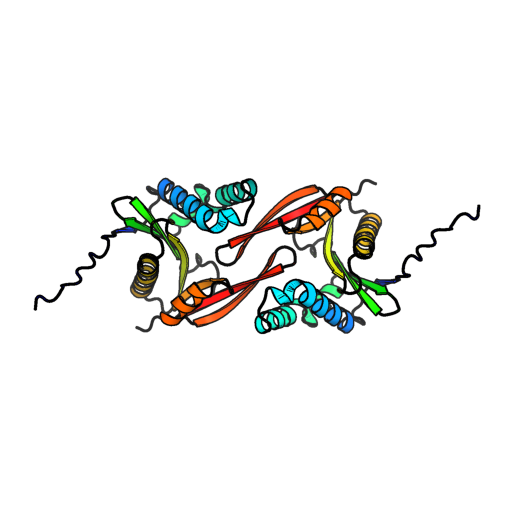 0.865 5.344 15.594 1 95.12 34 PHE B C 1
ATOM 1761 O O . PHE B 1 34 ? -0.074 4.703 15.117 1 95.12 34 PHE B O 1
ATOM 1768 N N . SER B 1 35 ? 1.476 5 16.656 1 93.75 35 SER B N 1
ATOM 1769 C CA . SER B 1 35 ? 1.099 3.801 17.391 1 93.75 35 SER B CA 1
ATOM 1770 C C . SER B 1 35 ? -0.338 3.895 17.906 1 93.75 35 SER B C 1
ATOM 1772 O O . SER B 1 35 ? -1.084 2.914 17.859 1 93.75 35 SER B O 1
ATOM 1774 N N . GLU B 1 36 ? -0.735 5.027 18.359 1 93.62 36 GLU B N 1
ATOM 1775 C CA . GLU B 1 36 ? -2.104 5.238 18.828 1 93.62 36 GLU B CA 1
ATOM 1776 C C . GLU B 1 36 ? -3.107 5.031 17.703 1 93.62 36 GLU B C 1
ATOM 1778 O O . GLU B 1 36 ? -4.203 4.512 17.922 1 93.62 36 GLU B O 1
ATOM 1783 N N . THR B 1 37 ? -2.711 5.457 16.609 1 89.31 37 THR B N 1
ATOM 1784 C CA . THR B 1 37 ? -3.635 5.473 15.484 1 89.31 37 THR B CA 1
ATOM 1785 C C . THR B 1 37 ? -3.703 4.102 14.82 1 89.31 37 THR B C 1
ATOM 1787 O O . THR B 1 37 ? -4.777 3.652 14.414 1 89.31 37 THR B O 1
ATOM 1790 N N . PHE B 1 38 ? -2.559 3.316 14.812 1 88.62 38 PHE B N 1
ATOM 1791 C CA . PHE B 1 38 ? -2.51 2.146 13.938 1 88.62 38 PHE B CA 1
ATOM 1792 C C . PHE B 1 38 ? -2.078 0.91 14.719 1 88.62 38 PHE B C 1
ATOM 1794 O O . PHE B 1 38 ? -1.977 -0.182 14.156 1 88.62 38 PHE B O 1
ATOM 1801 N N . GLY B 1 39 ? -1.796 1.029 15.945 1 84.75 39 GLY B N 1
ATOM 1802 C CA . GLY B 1 39 ? -1.274 -0.062 16.75 1 84.75 39 GLY B CA 1
ATOM 1803 C C . GLY B 1 39 ? -2.215 -1.251 16.828 1 84.75 39 GLY B C 1
ATOM 1804 O O . GLY B 1 39 ? -1.769 -2.396 16.906 1 84.75 39 GLY B O 1
ATOM 1805 N N . SER B 1 40 ? -3.514 -1.042 16.75 1 81.44 40 SER B N 1
ATOM 1806 C CA . SER B 1 40 ? -4.488 -2.117 16.875 1 81.44 40 SER B CA 1
ATOM 1807 C C . SER B 1 40 ? -4.551 -2.973 15.617 1 81.44 40 SER B C 1
ATOM 1809 O O . SER B 1 40 ? -5.02 -4.109 15.656 1 81.44 40 SER B O 1
ATOM 1811 N N . GLN B 1 41 ? -4.066 -2.539 14.547 1 76.5 41 GLN B N 1
ATOM 1812 C CA . GLN B 1 41 ? -4.18 -3.215 13.266 1 76.5 41 GLN B CA 1
ATOM 1813 C C . GLN B 1 41 ? -2.904 -3.988 12.938 1 76.5 41 GLN B C 1
ATOM 1815 O O . GLN B 1 41 ? -2.82 -4.641 11.891 1 76.5 41 GLN B O 1
ATOM 1820 N N . ASN B 1 42 ? -1.943 -3.947 13.844 1 79.31 42 ASN B N 1
ATOM 1821 C CA . ASN B 1 42 ? -0.636 -4.551 13.609 1 79.31 42 ASN B CA 1
ATOM 1822 C C . ASN B 1 42 ? -0.153 -5.324 14.836 1 79.31 42 ASN B C 1
ATOM 1824 O O . ASN B 1 42 ? -0.59 -5.055 15.961 1 79.31 42 ASN B O 1
ATOM 1828 N N . SER B 1 43 ? 0.655 -6.344 14.477 1 81.5 43 SER B N 1
ATOM 1829 C CA . SER B 1 43 ? 1.347 -6.918 15.625 1 81.5 43 SER B CA 1
ATOM 1830 C C . SER B 1 43 ? 2.307 -5.914 16.25 1 81.5 43 SER B C 1
ATOM 1832 O O . SER B 1 43 ? 2.812 -5.02 15.57 1 81.5 43 SER B O 1
ATOM 1834 N N . SER B 1 44 ? 2.471 -6.086 17.516 1 85.56 44 SER B N 1
ATOM 1835 C CA . SER B 1 44 ? 3.371 -5.184 18.219 1 85.56 44 SER B CA 1
ATOM 1836 C C . SER B 1 44 ? 4.77 -5.211 17.625 1 85.56 44 SER B C 1
ATOM 1838 O O . SER B 1 44 ? 5.41 -4.168 17.469 1 85.56 44 SER B O 1
ATOM 1840 N N . GLU B 1 45 ? 5.191 -6.371 17.312 1 87.38 45 GLU B N 1
ATOM 1841 C CA . GLU B 1 45 ? 6.527 -6.516 16.75 1 87.38 45 GLU B CA 1
ATOM 1842 C C . GLU B 1 45 ? 6.633 -5.801 15.398 1 87.38 45 GLU B C 1
ATOM 1844 O O . GLU B 1 45 ? 7.59 -5.059 15.156 1 87.38 45 GLU B O 1
ATOM 1849 N N . ASN B 1 46 ? 5.699 -5.977 14.539 1 86.69 46 ASN B N 1
ATOM 1850 C CA . ASN B 1 46 ? 5.715 -5.352 13.227 1 86.69 46 ASN B CA 1
ATOM 1851 C C . ASN B 1 46 ? 5.578 -3.834 13.32 1 86.69 46 ASN B C 1
ATOM 1853 O O . ASN B 1 46 ? 6.23 -3.1 12.578 1 86.69 46 ASN B O 1
ATOM 1857 N N . MET B 1 47 ? 4.793 -3.447 14.32 1 89.38 47 MET B N 1
ATOM 1858 C CA . MET B 1 47 ? 4.629 -2.014 14.547 1 89.38 47 MET B CA 1
ATOM 1859 C C . MET B 1 47 ? 5.941 -1.376 14.977 1 89.38 47 MET B C 1
ATOM 1861 O O . MET B 1 47 ? 6.344 -0.344 14.438 1 89.38 47 MET B O 1
ATOM 1865 N N . GLU B 1 48 ? 6.609 -2.023 15.875 1 92.75 48 GLU B N 1
ATOM 1866 C CA . GLU B 1 48 ? 7.871 -1.48 16.375 1 92.75 48 GLU B CA 1
ATOM 1867 C C . GLU B 1 48 ? 8.914 -1.411 15.266 1 92.75 48 GLU B C 1
ATOM 1869 O O . GLU B 1 48 ? 9.648 -0.424 15.156 1 92.75 48 GLU B O 1
ATOM 1874 N N . LYS B 1 49 ? 8.945 -2.436 14.477 1 90 49 LYS B N 1
ATOM 1875 C CA . LYS B 1 49 ? 9.883 -2.459 13.359 1 90 49 LYS B CA 1
ATOM 1876 C C . LYS B 1 49 ? 9.594 -1.334 12.367 1 90 49 LYS B C 1
ATOM 1878 O O . LYS B 1 49 ? 10.516 -0.675 11.883 1 90 49 LYS B O 1
ATOM 1883 N N . PHE B 1 50 ? 8.352 -1.158 12.156 1 91.06 50 PHE B N 1
ATOM 1884 C CA . PHE B 1 50 ? 7.957 -0.077 11.258 1 91.06 50 PHE B CA 1
ATOM 1885 C C . PHE B 1 50 ? 8.375 1.274 11.828 1 91.06 50 PHE B C 1
ATOM 1887 O O . PHE B 1 50 ? 8.977 2.09 11.125 1 91.06 50 PHE B O 1
ATOM 1894 N N . LEU B 1 51 ? 8.086 1.495 13.055 1 95.5 51 LEU B N 1
ATOM 1895 C CA . LEU B 1 51 ? 8.375 2.77 13.703 1 95.5 51 LEU B CA 1
ATOM 1896 C C . LEU B 1 51 ? 9.875 3.043 13.727 1 95.5 51 LEU B C 1
ATOM 1898 O O . LEU B 1 51 ? 10.305 4.176 13.508 1 95.5 51 LEU B O 1
ATOM 1902 N N . ASP B 1 52 ? 10.656 1.998 13.969 1 95.62 52 ASP B N 1
ATOM 1903 C CA . ASP B 1 52 ? 12.109 2.131 14.016 1 95.62 52 ASP B CA 1
ATOM 1904 C C . ASP B 1 52 ? 12.664 2.617 12.68 1 95.62 52 ASP B C 1
ATOM 1906 O O . ASP B 1 52 ? 13.633 3.379 12.648 1 95.62 52 ASP B O 1
ATOM 1910 N N . LYS B 1 53 ? 12.023 2.176 11.664 1 93.25 53 LYS B N 1
ATOM 1911 C CA . LYS B 1 53 ? 12.484 2.559 10.336 1 93.25 53 LYS B CA 1
ATOM 1912 C C . LYS B 1 53 ? 11.906 3.908 9.922 1 93.25 53 LYS B C 1
ATOM 1914 O O . LYS B 1 53 ? 12.641 4.797 9.484 1 93.25 53 LYS B O 1
ATOM 1919 N N . ALA B 1 54 ? 10.664 4.082 10.109 1 94 54 ALA B N 1
ATOM 1920 C CA . ALA B 1 54 ? 9.945 5.262 9.633 1 94 54 ALA B CA 1
ATOM 1921 C C . ALA B 1 54 ? 10.375 6.512 10.391 1 94 54 ALA B C 1
ATOM 1923 O O . ALA B 1 54 ? 10.422 7.605 9.82 1 94 54 ALA B O 1
ATOM 1924 N N . TYR B 1 55 ? 10.734 6.289 11.656 1 97.62 55 TYR B N 1
ATOM 1925 C CA . TYR B 1 55 ? 11.039 7.438 12.5 1 97.62 55 TYR B CA 1
ATOM 1926 C C . TYR B 1 55 ? 12.445 7.324 13.086 1 97.62 55 TYR B C 1
ATOM 1928 O O . TYR B 1 55 ? 12.695 7.758 14.211 1 97.62 55 TYR B O 1
ATOM 1936 N N . ALA B 1 56 ? 13.266 6.66 12.32 1 97.75 56 ALA B N 1
ATOM 1937 C CA . ALA B 1 56 ? 14.688 6.664 12.672 1 97.75 56 ALA B CA 1
ATOM 1938 C C . ALA B 1 56 ? 15.219 8.086 12.773 1 97.75 56 ALA B C 1
ATOM 1940 O O . ALA B 1 56 ? 14.867 8.945 11.961 1 97.75 56 ALA B O 1
ATOM 1941 N N . GLU B 1 57 ? 16.094 8.32 13.719 1 97.94 57 GLU B N 1
ATOM 1942 C CA . GLU B 1 57 ? 16.594 9.672 13.953 1 97.94 57 GLU B CA 1
ATOM 1943 C C . GLU B 1 57 ? 17.25 10.234 12.695 1 97.94 57 GLU B C 1
ATOM 1945 O O . GLU B 1 57 ? 17.047 11.406 12.352 1 97.94 57 GLU B O 1
ATOM 1950 N N . GLU B 1 58 ? 18.047 9.461 12.016 1 98.12 58 GLU B N 1
ATOM 1951 C CA . GLU B 1 58 ? 18.734 9.922 10.82 1 98.12 58 GLU B CA 1
ATOM 1952 C C . GLU B 1 58 ? 17.75 10.328 9.727 1 98.12 58 GLU B C 1
ATOM 1954 O O . GLU B 1 58 ? 17.984 11.305 9.008 1 98.12 58 GLU B O 1
ATOM 1959 N N . LYS B 1 59 ? 16.766 9.57 9.57 1 97.75 59 LYS B N 1
ATOM 1960 C CA . LYS B 1 59 ? 15.734 9.898 8.586 1 97.75 59 LYS B CA 1
ATOM 1961 C C . LYS B 1 59 ? 15.031 11.203 8.93 1 97.75 59 LYS B C 1
ATOM 1963 O O . LYS B 1 59 ? 14.875 12.078 8.078 1 97.75 59 LYS B O 1
ATOM 1968 N N . LEU B 1 60 ? 14.609 11.336 10.219 1 98.62 60 LEU B N 1
ATOM 1969 C CA . LEU B 1 60 ? 13.953 12.562 10.664 1 98.62 60 LEU B CA 1
ATOM 1970 C C . LEU B 1 60 ? 14.883 13.758 10.508 1 98.62 60 LEU B C 1
ATOM 1972 O O . LEU B 1 60 ? 14.438 14.844 10.102 1 98.62 60 LEU B O 1
ATOM 1976 N N . LYS B 1 61 ? 16.109 13.562 10.812 1 98.62 61 LYS B N 1
ATOM 1977 C CA . LYS B 1 61 ? 17.078 14.641 10.656 1 98.62 61 LYS B CA 1
ATOM 1978 C C . LYS B 1 61 ? 17.172 15.102 9.203 1 98.62 61 LYS B C 1
ATOM 1980 O O . LYS B 1 61 ? 17.172 16.297 8.922 1 98.62 61 LYS B O 1
ATOM 1985 N N . ALA B 1 62 ? 17.297 14.164 8.289 1 98.5 62 ALA B N 1
ATOM 1986 C CA . ALA B 1 62 ? 17.344 14.484 6.863 1 98.5 62 ALA B CA 1
ATOM 1987 C C . ALA B 1 62 ? 16.109 15.266 6.426 1 98.5 62 ALA B C 1
ATOM 1989 O O . ALA B 1 62 ? 16.203 16.203 5.625 1 98.5 62 ALA B O 1
ATOM 1990 N N . GLU B 1 63 ? 14.992 14.906 6.98 1 98.5 63 GLU B N 1
ATOM 1991 C CA . GLU B 1 63 ? 13.75 15.594 6.641 1 98.5 63 GLU B CA 1
ATOM 1992 C C . GLU B 1 63 ? 13.734 17.016 7.203 1 98.5 63 GLU B C 1
ATOM 1994 O O . GLU B 1 63 ? 13.336 17.953 6.512 1 98.5 63 GLU B O 1
ATOM 1999 N N . ILE B 1 64 ? 14.125 17.125 8.445 1 98.62 64 ILE B N 1
ATOM 2000 C CA . ILE B 1 64 ? 14.141 18.438 9.094 1 98.62 64 ILE B CA 1
ATOM 2001 C C . ILE B 1 64 ? 15.086 19.375 8.344 1 98.62 64 ILE B C 1
ATOM 2003 O O . ILE B 1 64 ? 14.789 20.547 8.172 1 98.62 64 ILE B O 1
ATOM 2007 N N . GLU B 1 65 ? 16.125 18.844 7.84 1 98.44 65 GLU B N 1
ATOM 2008 C CA . GLU B 1 65 ? 17.156 19.656 7.219 1 98.44 65 GLU B CA 1
ATOM 2009 C C . GLU B 1 65 ? 16.844 19.922 5.75 1 98.44 65 GLU B C 1
ATOM 2011 O O . GLU B 1 65 ? 17.484 20.766 5.121 1 98.44 65 GLU B O 1
ATOM 2016 N N . ASN B 1 66 ? 15.953 19.188 5.168 1 98.62 66 ASN B N 1
ATOM 2017 C CA . ASN B 1 66 ? 15.531 19.453 3.799 1 98.62 66 ASN B CA 1
ATOM 2018 C C . ASN B 1 66 ? 14.836 20.797 3.682 1 98.62 66 ASN B C 1
ATOM 2020 O O . ASN B 1 66 ? 13.82 21.047 4.344 1 98.62 66 ASN B O 1
ATOM 2024 N N . GLN B 1 67 ? 15.305 21.641 2.877 1 97.94 67 GLN B N 1
ATOM 2025 C CA . GLN B 1 67 ? 14.812 23.016 2.773 1 97.94 67 GLN B CA 1
ATOM 2026 C C . GLN B 1 67 ? 13.375 23.047 2.252 1 97.94 67 GLN B C 1
ATOM 2028 O O . GLN B 1 67 ? 12.672 24.047 2.412 1 97.94 67 GLN B O 1
ATOM 2033 N N . ASN B 1 68 ? 12.945 21.984 1.644 1 98.5 68 ASN B N 1
ATOM 2034 C CA . ASN B 1 68 ? 11.609 21.938 1.064 1 98.5 68 ASN B CA 1
ATOM 2035 C C . ASN B 1 68 ? 10.648 21.125 1.942 1 98.5 68 ASN B C 1
ATOM 2037 O O . ASN B 1 68 ? 9.57 20.75 1.497 1 98.5 68 ASN B O 1
ATOM 2041 N N . SER B 1 69 ? 11.086 20.844 3.162 1 98.69 69 SER B N 1
ATOM 2042 C CA . SER B 1 69 ? 10.281 20.125 4.141 1 98.69 69 SER B CA 1
ATOM 2043 C C . SER B 1 69 ? 10.281 20.844 5.488 1 98.69 69 SER B C 1
ATOM 2045 O O . SER B 1 69 ? 11.312 21.328 5.941 1 98.69 69 SER B O 1
ATOM 2047 N N . ASN B 1 70 ? 9.047 20.953 6.074 1 98.75 70 ASN B N 1
ATOM 2048 C CA . ASN B 1 70 ? 8.945 21.625 7.363 1 98.75 70 ASN B CA 1
ATOM 2049 C C . ASN B 1 70 ? 8.031 20.875 8.32 1 98.75 70 ASN B C 1
ATOM 2051 O O . ASN B 1 70 ? 7.008 20.328 7.906 1 98.75 70 ASN B O 1
ATOM 2055 N N . PHE B 1 71 ? 8.5 20.875 9.523 1 98.94 71 PHE B N 1
ATOM 2056 C CA . PHE B 1 71 ? 7.703 20.344 10.625 1 98.94 71 PHE B CA 1
ATOM 2057 C C . PHE B 1 71 ? 7.289 21.469 11.578 1 98.94 71 PHE B C 1
ATOM 2059 O O . PHE B 1 71 ? 8.062 22.391 11.836 1 98.94 71 PHE B O 1
ATOM 2066 N N . TYR B 1 72 ? 6.098 21.297 12.148 1 98.94 72 TYR B N 1
ATOM 2067 C CA . TYR B 1 72 ? 5.602 22.188 13.18 1 98.94 72 TYR B CA 1
ATOM 2068 C C . TYR B 1 72 ? 4.965 21.422 14.328 1 98.94 72 TYR B C 1
ATOM 2070 O O . TYR B 1 72 ? 4.223 20.453 14.102 1 98.94 72 TYR B O 1
ATOM 2078 N N . PHE B 1 73 ? 5.293 21.875 15.516 1 98.88 73 PHE B N 1
ATOM 2079 C CA . PHE B 1 73 ? 4.605 21.344 16.703 1 98.88 73 PHE B CA 1
ATOM 2080 C C . PHE B 1 73 ? 3.377 22.188 17.016 1 98.88 73 PHE B C 1
ATOM 2082 O O . PHE B 1 73 ? 3.402 23.422 16.875 1 98.88 73 PHE B O 1
ATOM 2089 N N . LEU B 1 74 ? 2.342 21.516 17.406 1 98.75 74 LEU B N 1
ATOM 2090 C CA . LEU B 1 74 ? 1.246 22.109 18.156 1 98.75 74 LEU B CA 1
ATOM 2091 C C . LEU B 1 74 ? 1.414 21.875 19.641 1 98.75 74 LEU B C 1
ATOM 2093 O O . LEU B 1 74 ? 1.417 20.719 20.094 1 98.75 74 LEU B O 1
ATOM 2097 N N . ILE B 1 75 ? 1.564 22.984 20.422 1 98.5 75 ILE B N 1
ATOM 2098 C CA . ILE B 1 75 ? 1.854 22.891 21.859 1 98.5 75 ILE B CA 1
ATOM 2099 C C . ILE B 1 75 ? 0.644 23.359 22.656 1 98.5 75 ILE B C 1
ATOM 2101 O O . ILE B 1 75 ? 0.107 24.438 22.406 1 98.5 75 ILE B O 1
ATOM 2105 N N . VAL B 1 76 ? 0.189 22.5 23.5 1 97.31 76 VAL B N 1
ATOM 2106 C CA . VAL B 1 76 ? -0.904 22.797 24.422 1 97.31 76 VAL B CA 1
ATOM 2107 C C . VAL B 1 76 ? -0.458 22.531 25.859 1 97.31 76 VAL B C 1
ATOM 2109 O O . VAL B 1 76 ? 0.043 21.453 26.172 1 97.31 76 VAL B O 1
ATOM 2112 N N . ASN B 1 77 ? -0.646 23.531 26.734 1 93.94 77 ASN B N 1
ATOM 2113 C CA . ASN B 1 77 ? -0.242 23.406 28.125 1 93.94 77 ASN B CA 1
ATOM 2114 C C . ASN B 1 77 ? 1.203 22.938 28.25 1 93.94 77 ASN B C 1
ATOM 2116 O O . ASN B 1 77 ? 1.487 21.984 28.984 1 93.94 77 ASN B O 1
ATOM 2120 N N . ASN B 1 78 ? 2.012 23.453 27.406 1 94.38 78 ASN B N 1
ATOM 2121 C CA . ASN B 1 78 ? 3.459 23.281 27.406 1 94.38 78 ASN B CA 1
ATOM 2122 C C . ASN B 1 78 ? 3.85 21.859 27.031 1 94.38 78 ASN B C 1
ATOM 2124 O O . ASN B 1 78 ? 4.949 21.406 27.344 1 94.38 78 ASN B O 1
ATOM 2128 N N . GLN B 1 79 ? 2.963 21.188 26.391 1 96.56 79 GLN B N 1
ATOM 2129 C CA . GLN B 1 79 ? 3.271 19.859 25.891 1 96.56 79 GLN B CA 1
ATOM 2130 C C . GLN B 1 79 ? 3.012 19.75 24.391 1 96.56 79 GLN B C 1
ATOM 2132 O O . GLN B 1 79 ? 2.062 20.359 23.875 1 96.56 79 GLN B O 1
ATOM 2137 N N . VAL B 1 80 ? 3.865 18.984 23.734 1 98.5 80 VAL B N 1
ATOM 2138 C CA . VAL B 1 80 ? 3.623 18.734 22.312 1 98.5 80 VAL B CA 1
ATOM 2139 C C . VAL B 1 80 ? 2.371 17.875 22.141 1 98.5 80 VAL B C 1
ATOM 2141 O O . VAL B 1 80 ? 2.369 16.688 22.5 1 98.5 80 VAL B O 1
ATOM 2144 N N . ALA B 1 81 ? 1.341 18.484 21.609 1 98.31 81 ALA B N 1
ATOM 2145 C CA . ALA B 1 81 ? 0.044 17.828 21.469 1 98.31 81 ALA B CA 1
ATOM 2146 C C . ALA B 1 81 ? -0.091 17.172 20.094 1 98.31 81 ALA B C 1
ATOM 2148 O O . ALA B 1 81 ? -0.855 16.219 19.938 1 98.31 81 ALA B O 1
ATOM 2149 N N . GLY B 1 82 ? 0.581 17.641 19.109 1 98.62 82 GLY B N 1
ATOM 2150 C CA . GLY B 1 82 ? 0.536 17.156 17.734 1 98.62 82 GLY B CA 1
ATOM 2151 C C . GLY B 1 82 ? 1.579 17.812 16.844 1 98.62 82 GLY B C 1
ATOM 2152 O O . GLY B 1 82 ? 2.418 18.578 17.312 1 98.62 82 GLY B O 1
ATOM 2153 N N . TYR B 1 83 ? 1.55 17.375 15.586 1 98.81 83 TYR B N 1
ATOM 2154 C CA . TYR B 1 83 ? 2.516 17.984 14.68 1 98.81 83 TYR B CA 1
ATOM 2155 C C . TYR B 1 83 ? 2.021 17.938 13.234 1 98.81 83 TYR B C 1
ATOM 2157 O O . TYR B 1 83 ? 1.074 17.203 12.922 1 98.81 83 TYR B O 1
ATOM 2165 N N . LEU B 1 84 ? 2.594 18.75 12.43 1 98.69 84 LEU B N 1
ATOM 2166 C CA . LEU B 1 84 ? 2.33 18.922 11.008 1 98.69 84 LEU B CA 1
ATOM 2167 C C . LEU B 1 84 ? 3.613 18.766 10.195 1 98.69 84 LEU B C 1
ATOM 2169 O O . LEU B 1 84 ? 4.656 19.297 10.578 1 98.69 84 LEU B O 1
ATOM 2173 N N . LYS B 1 85 ? 3.523 17.984 9.148 1 98.75 85 LYS B N 1
ATOM 2174 C CA . LYS B 1 85 ? 4.59 17.984 8.148 1 98.75 85 LYS B CA 1
ATOM 2175 C C . LYS B 1 85 ? 4.07 18.453 6.797 1 98.75 85 LYS B C 1
ATOM 2177 O O . LYS B 1 85 ? 3.062 17.953 6.301 1 98.75 85 LYS B O 1
ATOM 2182 N N . VAL B 1 86 ? 4.777 19.406 6.184 1 98.81 86 VAL B N 1
ATOM 2183 C CA . VAL B 1 86 ? 4.445 19.875 4.848 1 98.81 86 VAL B CA 1
ATOM 2184 C C . VAL B 1 86 ? 5.68 19.812 3.949 1 98.81 86 VAL B C 1
ATOM 2186 O O . VAL B 1 86 ? 6.812 19.891 4.434 1 98.81 86 VAL B O 1
ATOM 2189 N N . ASN B 1 87 ? 5.449 19.609 2.672 1 98.81 87 ASN B N 1
ATOM 2190 C CA . ASN B 1 87 ? 6.512 19.516 1.68 1 98.81 87 ASN B CA 1
ATOM 2191 C C . ASN B 1 87 ? 6.211 20.375 0.459 1 98.81 87 ASN B C 1
ATOM 2193 O O . ASN B 1 87 ? 5.047 20.609 0.126 1 98.81 87 ASN B O 1
ATOM 2197 N N . GLU B 1 88 ? 7.242 20.844 -0.204 1 98.31 88 GLU B N 1
ATOM 2198 C CA . GLU B 1 88 ? 7.148 21.531 -1.49 1 98.31 88 GLU B CA 1
ATOM 2199 C C . GLU B 1 88 ? 8.258 21.078 -2.438 1 98.31 88 GLU B C 1
ATOM 2201 O O . GLU B 1 88 ? 9.172 20.359 -2.031 1 98.31 88 GLU B O 1
ATOM 2206 N N . GLY B 1 89 ? 8.094 21.422 -3.688 1 97.19 89 GLY B N 1
ATOM 2207 C CA . GLY B 1 89 ? 9.125 21.078 -4.66 1 97.19 89 GLY B CA 1
ATOM 2208 C C . GLY B 1 89 ? 9.43 19.594 -4.715 1 97.19 89 GLY B C 1
ATOM 2209 O O . GLY B 1 89 ? 8.523 18.781 -4.824 1 97.19 89 GLY B O 1
ATOM 2210 N N . ASP B 1 90 ? 10.68 19.25 -4.602 1 96.62 90 ASP B N 1
ATOM 2211 C CA . ASP B 1 90 ? 11.125 17.875 -4.816 1 96.62 90 ASP B CA 1
ATOM 2212 C C . ASP B 1 90 ? 10.969 17.047 -3.547 1 96.62 90 ASP B C 1
ATOM 2214 O O . ASP B 1 90 ? 11.164 15.828 -3.564 1 96.62 90 ASP B O 1
ATOM 2218 N N . ALA B 1 91 ? 10.562 17.688 -2.469 1 97.88 91 ALA B N 1
ATOM 2219 C CA . ALA B 1 91 ? 10.352 16.953 -1.228 1 97.88 91 ALA B CA 1
ATOM 2220 C C . ALA B 1 91 ? 8.953 16.344 -1.184 1 97.88 91 ALA B C 1
ATOM 2222 O O . ALA B 1 91 ? 8.672 15.492 -0.34 1 97.88 91 ALA B O 1
ATOM 2223 N N . GLN B 1 92 ? 8.094 16.859 -2.096 1 97.88 92 GLN B N 1
ATOM 2224 C CA . GLN B 1 92 ? 6.758 16.281 -2.137 1 97.88 92 GLN B CA 1
ATOM 2225 C C . GLN B 1 92 ? 6.816 14.789 -2.463 1 97.88 92 GLN B C 1
ATOM 2227 O O . GLN B 1 92 ? 7.699 14.344 -3.199 1 97.88 92 GLN B O 1
ATOM 2232 N N . THR B 1 93 ? 5.871 14.055 -1.906 1 94.56 93 THR B N 1
ATOM 2233 C CA . THR B 1 93 ? 5.883 12.609 -2.07 1 94.56 93 THR B CA 1
ATOM 2234 C C . THR B 1 93 ? 5.5 12.227 -3.496 1 94.56 93 THR B C 1
ATOM 2236 O O . THR B 1 93 ? 5.785 11.109 -3.941 1 94.56 93 THR B O 1
ATOM 2239 N N . GLU B 1 94 ? 4.816 13.062 -4.184 1 93.62 94 GLU B N 1
ATOM 2240 C CA . GLU B 1 94 ? 4.43 12.906 -5.582 1 93.62 94 GLU B CA 1
ATOM 2241 C C . GLU B 1 94 ? 4.203 14.266 -6.246 1 93.62 94 GLU B C 1
ATOM 2243 O O . GLU B 1 94 ? 3.908 15.25 -5.566 1 93.62 94 GLU B O 1
ATOM 2248 N N . GLN B 1 95 ? 4.359 14.266 -7.535 1 94 95 GLN B N 1
ATOM 2249 C CA . GLN B 1 95 ? 4.051 15.492 -8.273 1 94 95 GLN B CA 1
ATOM 2250 C C . GLN B 1 95 ? 2.592 15.508 -8.719 1 94 95 GLN B C 1
ATOM 2252 O O . GLN B 1 95 ? 2.266 15.055 -9.812 1 94 95 GLN B O 1
ATOM 2257 N N . VAL B 1 96 ? 1.784 16.078 -7.945 1 95.5 96 VAL B N 1
ATOM 2258 C CA . VAL B 1 96 ? 0.343 16.047 -8.172 1 95.5 96 VAL B CA 1
ATOM 2259 C C . VAL B 1 96 ? -0.054 17.234 -9.062 1 95.5 96 VAL B C 1
ATOM 2261 O O . VAL B 1 96 ? -0.857 17.078 -9.984 1 95.5 96 VAL B O 1
ATOM 2264 N N . THR B 1 97 ? 0.389 18.375 -8.766 1 94.56 97 THR B N 1
ATOM 2265 C CA . THR B 1 97 ? 0.107 19.609 -9.492 1 94.56 97 THR B CA 1
ATOM 2266 C C . THR B 1 97 ? 1.235 20.625 -9.297 1 94.56 97 THR B C 1
ATOM 2268 O O . THR B 1 97 ? 2.004 20.531 -8.336 1 94.56 97 THR B O 1
ATOM 2271 N N . ASP B 1 98 ? 1.312 21.547 -10.172 1 93.81 98 ASP B N 1
ATOM 2272 C CA . ASP B 1 98 ? 2.393 22.516 -10.125 1 93.81 98 ASP B CA 1
ATOM 2273 C C . ASP B 1 98 ? 2.186 23.516 -8.977 1 93.81 98 ASP B C 1
ATOM 2275 O O . ASP B 1 98 ? 1.049 23.797 -8.594 1 93.81 98 ASP B O 1
ATOM 2279 N N . ASN B 1 99 ? 3.342 24.016 -8.508 1 97.12 99 ASN B N 1
ATOM 2280 C CA . ASN B 1 99 ? 3.346 25.094 -7.523 1 97.12 99 ASN B CA 1
ATOM 2281 C C . ASN B 1 99 ? 2.414 24.781 -6.355 1 97.12 99 ASN B C 1
ATOM 2283 O O . ASN B 1 99 ? 1.537 25.578 -6.027 1 97.12 99 ASN B O 1
ATOM 2287 N N . ALA B 1 100 ? 2.68 23.641 -5.75 1 98.31 100 ALA B N 1
ATOM 2288 C CA . ALA B 1 100 ? 1.784 23.156 -4.699 1 98.31 100 ALA B CA 1
ATOM 2289 C C . ALA B 1 100 ? 2.549 22.891 -3.406 1 98.31 100 ALA B C 1
ATOM 2291 O O . ALA B 1 100 ? 3.771 22.734 -3.424 1 98.31 100 ALA B O 1
ATOM 2292 N N . LEU B 1 101 ? 1.826 22.922 -2.311 1 98.75 101 LEU B N 1
ATOM 2293 C CA . LEU B 1 101 ? 2.289 22.469 -1.004 1 98.75 101 LEU B CA 1
ATOM 2294 C C . LEU B 1 101 ? 1.58 21.188 -0.594 1 98.75 101 LEU B C 1
ATOM 2296 O O . LEU B 1 101 ? 0.352 21.094 -0.664 1 98.75 101 LEU B O 1
ATOM 2300 N N . GLU B 1 102 ? 2.324 20.203 -0.218 1 98.75 102 GLU B N 1
ATOM 2301 C CA . GLU B 1 102 ? 1.777 18.938 0.281 1 98.75 102 GLU B CA 1
ATOM 2302 C C . GLU B 1 102 ? 1.614 18.969 1.799 1 98.75 102 GLU B C 1
ATOM 2304 O O . GLU B 1 102 ? 2.541 19.359 2.52 1 98.75 102 GLU B O 1
ATOM 2309 N N . VAL B 1 103 ? 0.466 18.641 2.248 1 98.25 103 VAL B N 1
ATOM 2310 C CA . VAL B 1 103 ? 0.277 18.281 3.646 1 98.25 103 VAL B CA 1
ATOM 2311 C C . VAL B 1 103 ? 0.501 16.781 3.82 1 98.25 103 VAL B C 1
ATOM 2313 O O . VAL B 1 103 ? -0.394 15.969 3.545 1 98.25 103 VAL B O 1
ATOM 2316 N N . GLU B 1 104 ? 1.651 16.391 4.312 1 97.44 104 GLU B N 1
ATOM 2317 C CA . GLU B 1 104 ? 2.035 14.984 4.32 1 97.44 104 GLU B CA 1
ATOM 2318 C C . GLU B 1 104 ? 1.584 14.305 5.609 1 97.44 104 GLU B C 1
ATOM 2320 O O . GLU B 1 104 ? 1.123 13.156 5.582 1 97.44 104 GLU B O 1
ATOM 2325 N N . ARG B 1 105 ? 1.723 15.008 6.734 1 96.38 105 ARG B N 1
ATOM 2326 C CA . ARG B 1 105 ? 1.349 14.43 8.023 1 96.38 105 ARG B CA 1
ATOM 2327 C C . ARG B 1 105 ? 0.649 15.453 8.906 1 96.38 105 ARG B C 1
ATOM 2329 O O . ARG B 1 105 ? 1.082 16.609 8.992 1 96.38 105 ARG B O 1
ATOM 2336 N N . ILE B 1 106 ? -0.415 15.031 9.445 1 96.5 106 ILE B N 1
ATOM 2337 C CA . ILE B 1 106 ? -1.087 15.703 10.547 1 96.5 106 ILE B CA 1
ATOM 2338 C C . ILE B 1 106 ? -1.451 14.688 11.633 1 96.5 106 ILE B C 1
ATOM 2340 O O . ILE B 1 106 ? -2.25 13.781 11.391 1 96.5 106 ILE B O 1
ATOM 2344 N N . TYR B 1 107 ? -0.849 14.883 12.766 1 96.88 107 TYR B N 1
ATOM 2345 C CA . TYR B 1 107 ? -1.117 13.945 13.859 1 96.88 107 TYR B CA 1
ATOM 2346 C C . TYR B 1 107 ? -1.33 14.688 15.172 1 96.88 107 TYR B C 1
ATOM 2348 O O . TYR B 1 107 ? -0.639 15.664 15.461 1 96.88 107 TYR B O 1
ATOM 2356 N N . LEU B 1 108 ? -2.271 14.195 15.93 1 97.31 108 LEU B N 1
ATOM 2357 C CA . LEU B 1 108 ? -2.561 14.648 17.281 1 97.31 108 LEU B CA 1
ATOM 2358 C C . LEU B 1 108 ? -2.564 13.484 18.266 1 97.31 108 LEU B C 1
ATOM 2360 O O . LEU B 1 108 ? -3.064 12.398 17.938 1 97.31 108 LEU B O 1
ATOM 2364 N N . LYS B 1 109 ? -2.002 13.742 19.422 1 97.75 109 LYS B N 1
ATOM 2365 C CA . LYS B 1 109 ? -2.191 12.766 20.484 1 97.75 109 LYS B CA 1
ATOM 2366 C C . LYS B 1 109 ? -3.674 12.539 20.766 1 97.75 109 LYS B C 1
ATOM 2368 O O . LYS B 1 109 ? -4.484 13.461 20.656 1 97.75 109 LYS B O 1
ATOM 2373 N N . GLN B 1 110 ? -3.939 11.344 21.188 1 95.88 110 GLN B N 1
ATOM 2374 C CA . GLN B 1 110 ? -5.32 10.922 21.391 1 95.88 110 GLN B CA 1
ATOM 2375 C C . GLN B 1 110 ? -6.051 11.875 22.328 1 95.88 110 GLN B C 1
ATOM 2377 O O . GLN B 1 110 ? -7.207 12.234 22.094 1 95.88 110 GLN B O 1
ATOM 2382 N N . GLY B 1 111 ? -5.449 12.32 23.328 1 95.44 111 GLY B N 1
ATOM 2383 C CA . GLY B 1 111 ? -6.07 13.188 24.312 1 95.44 111 GLY B CA 1
ATOM 2384 C C . GLY B 1 111 ? -6.391 14.57 23.781 1 95.44 111 GLY B C 1
ATOM 2385 O O . GLY B 1 111 ? -7.125 15.328 24.406 1 95.44 111 GLY B O 1
ATOM 2386 N N . PHE B 1 112 ? -5.918 14.906 22.656 1 96.44 112 PHE B N 1
ATOM 2387 C CA . PHE B 1 112 ? -6.094 16.234 22.094 1 96.44 112 PHE B CA 1
ATOM 2388 C C . PHE B 1 112 ? -6.926 16.188 20.812 1 96.44 112 PHE B C 1
ATOM 2390 O O . PHE B 1 112 ? -7.055 17.188 20.109 1 96.44 112 PHE B O 1
ATOM 2397 N N . GLN B 1 113 ? -7.477 15.047 20.438 1 93.56 113 GLN B N 1
ATOM 2398 C CA . GLN B 1 113 ? -8.266 14.867 19.234 1 93.56 113 GLN B CA 1
ATOM 2399 C C . GLN B 1 113 ? -9.719 15.289 19.453 1 93.56 113 GLN B C 1
ATOM 2401 O O . GLN B 1 113 ? -10.156 15.453 20.594 1 93.56 113 GLN B O 1
ATOM 2406 N N . HIS B 1 114 ? -10.359 15.641 18.391 1 90.81 114 HIS B N 1
ATOM 2407 C CA . HIS B 1 114 ? -11.773 16 18.375 1 90.81 114 HIS B CA 1
ATOM 2408 C C . HIS B 1 114 ? -12.031 17.266 19.172 1 90.81 114 HIS B C 1
ATOM 2410 O O . HIS B 1 114 ? -13.055 17.391 19.859 1 90.81 114 HIS B O 1
ATOM 2416 N N . GLN B 1 115 ? -11.055 18.109 19.188 1 91.81 115 GLN B N 1
ATOM 2417 C CA . GLN B 1 115 ? -11.172 19.391 19.891 1 91.81 115 GLN B CA 1
ATOM 2418 C C . GLN B 1 115 ? -10.93 20.562 18.938 1 91.81 115 GLN B C 1
ATOM 2420 O O . GLN B 1 115 ? -10.695 21.688 19.391 1 91.81 115 GLN B O 1
ATOM 2425 N N . GLY B 1 116 ? -10.867 20.281 17.672 1 91.75 116 GLY B N 1
ATOM 2426 C CA . GLY B 1 116 ? -10.68 21.328 16.688 1 91.75 116 GLY B CA 1
ATOM 2427 C C . GLY B 1 116 ? -9.219 21.609 16.391 1 91.75 116 GLY B C 1
ATOM 2428 O O . GLY B 1 116 ? -8.906 22.438 15.531 1 91.75 116 GLY B O 1
ATOM 2429 N N . LEU B 1 117 ? -8.352 20.922 17.031 1 94.81 117 LEU B N 1
ATOM 2430 C CA . LEU B 1 117 ? -6.922 21.188 16.922 1 94.81 117 LEU B CA 1
ATOM 2431 C C . LEU B 1 117 ? -6.383 20.703 15.578 1 94.81 117 LEU B C 1
ATOM 2433 O O . LEU B 1 117 ? -5.391 21.234 15.07 1 94.81 117 LEU B O 1
ATOM 2437 N N . GLY B 1 118 ? -7.008 19.672 14.961 1 94.25 118 GLY B N 1
ATOM 2438 C CA . GLY B 1 118 ? -6.645 19.266 13.609 1 94.25 118 GLY B CA 1
ATOM 2439 C C . GLY B 1 118 ? -6.863 20.344 12.578 1 94.25 118 GLY B C 1
ATOM 2440 O O . GLY B 1 118 ? -6.047 20.531 11.672 1 94.25 118 GLY B O 1
ATOM 2441 N N . LEU B 1 119 ? -7.922 21.031 12.781 1 92.88 119 LEU B N 1
ATOM 2442 C CA . LEU B 1 119 ? -8.242 22.125 11.875 1 92.88 119 LEU B CA 1
ATOM 2443 C C . LEU B 1 119 ? -7.191 23.234 11.977 1 92.88 119 LEU B C 1
ATOM 2445 O O . LEU B 1 119 ? -6.848 23.859 10.977 1 92.88 119 LEU B O 1
ATOM 2449 N N . VAL B 1 120 ? -6.746 23.453 13.172 1 95.62 120 VAL B N 1
ATOM 2450 C CA . VAL B 1 120 ? -5.707 24.453 13.406 1 95.62 120 VAL B CA 1
ATOM 2451 C C . VAL B 1 120 ? -4.488 24.125 12.539 1 95.62 120 VAL B C 1
ATOM 2453 O O . VAL B 1 120 ? -3.93 25.016 11.891 1 95.62 120 VAL B O 1
ATOM 2456 N N . LEU B 1 121 ? -4.129 22.875 12.438 1 97.56 121 LEU B N 1
ATOM 2457 C CA . LEU B 1 121 ? -2.945 22.469 11.695 1 97.56 121 LEU B CA 1
ATOM 2458 C C . LEU B 1 121 ? -3.186 22.562 10.195 1 97.56 121 LEU B C 1
ATOM 2460 O O . LEU B 1 121 ? -2.297 22.969 9.445 1 97.56 121 LEU B O 1
ATOM 2464 N N . ILE B 1 122 ? -4.324 22.25 9.727 1 97.12 122 ILE B N 1
ATOM 2465 C CA . ILE B 1 122 ? -4.652 22.359 8.312 1 97.12 122 ILE B CA 1
ATOM 2466 C C . ILE B 1 122 ? -4.648 23.828 7.891 1 97.12 122 ILE B C 1
ATOM 2468 O O . ILE B 1 122 ? -4.152 24.172 6.812 1 97.12 122 ILE B O 1
ATOM 2472 N N . LYS B 1 123 ? -5.188 24.703 8.742 1 97.06 123 LYS B N 1
ATOM 2473 C CA . LYS B 1 123 ? -5.195 26.125 8.445 1 97.06 123 LYS B CA 1
ATOM 2474 C C . LYS B 1 123 ? -3.779 26.703 8.445 1 97.06 123 LYS B C 1
ATOM 2476 O O . LYS B 1 123 ? -3.465 27.594 7.66 1 97.06 123 LYS B O 1
ATOM 2481 N N . LE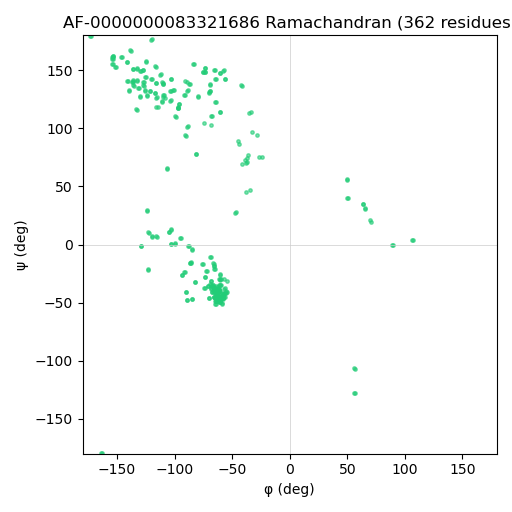U B 1 124 ? -2.982 26.203 9.328 1 98.12 124 LEU B N 1
ATOM 2482 C CA . LEU B 1 124 ? -1.576 26.578 9.297 1 98.12 124 LEU B CA 1
ATOM 2483 C C . LEU B 1 124 ? -0.944 26.234 7.957 1 98.12 124 LEU B C 1
ATOM 2485 O O . LEU B 1 124 ? -0.227 27.047 7.371 1 98.12 124 LEU B O 1
ATOM 2489 N N . ALA B 1 125 ? -1.2 25.031 7.488 1 98.56 125 ALA B N 1
ATOM 2490 C CA . ALA B 1 125 ? -0.667 24.609 6.195 1 98.56 125 ALA B CA 1
ATOM 2491 C C . ALA B 1 125 ? -1.123 25.531 5.078 1 98.56 125 ALA B C 1
ATOM 2493 O O . ALA B 1 125 ? -0.335 25.891 4.195 1 98.56 125 ALA B O 1
ATOM 2494 N N . GLU B 1 126 ? -2.357 25.891 5.125 1 98.25 126 GLU B N 1
ATOM 2495 C CA . GLU B 1 126 ? -2.885 26.797 4.117 1 98.25 126 GLU B CA 1
ATOM 2496 C C . GLU B 1 126 ? -2.189 28.156 4.184 1 98.25 126 GLU B C 1
ATOM 2498 O O . GLU B 1 126 ? -1.834 28.719 3.15 1 98.25 126 GLU B O 1
ATOM 2503 N N . GLU B 1 127 ? -2.051 28.672 5.379 1 98.12 127 GLU B N 1
ATOM 2504 C CA . GLU B 1 127 ? -1.353 29.938 5.57 1 98.12 127 GLU B CA 1
ATOM 2505 C C . GLU B 1 127 ? 0.067 29.875 5.016 1 98.12 127 GLU B C 1
ATOM 2507 O O . GLU B 1 127 ? 0.519 30.797 4.344 1 98.12 127 GLU B O 1
ATOM 2512 N N . LEU B 1 128 ? 0.726 28.812 5.32 1 98.38 128 LEU B N 1
ATOM 2513 C CA . LEU B 1 128 ? 2.082 28.609 4.82 1 98.38 128 LEU B CA 1
ATOM 2514 C C . LEU B 1 128 ? 2.102 28.594 3.295 1 98.38 128 LEU B C 1
ATOM 2516 O O . LEU B 1 128 ? 2.967 29.219 2.676 1 98.38 128 LEU B O 1
ATOM 2520 N N . ALA B 1 129 ? 1.215 27.891 2.715 1 98.44 129 ALA B N 1
ATOM 2521 C CA . ALA B 1 129 ? 1.118 27.797 1.261 1 98.44 129 ALA B CA 1
ATOM 2522 C C . ALA B 1 129 ? 0.923 29.188 0.641 1 98.44 129 ALA B C 1
ATOM 2524 O O . ALA B 1 129 ? 1.58 29.531 -0.344 1 98.44 129 ALA B O 1
ATOM 2525 N N . ARG B 1 130 ? 0.038 29.922 1.215 1 98 130 ARG B N 1
ATOM 2526 C CA . ARG B 1 130 ? -0.236 31.266 0.713 1 98 130 ARG B CA 1
ATOM 2527 C C . ARG B 1 130 ? 0.985 32.156 0.866 1 98 130 ARG B C 1
ATOM 2529 O O . ARG B 1 130 ? 1.327 32.906 -0.05 1 98 130 ARG B O 1
ATOM 2536 N N . LYS B 1 131 ? 1.59 32.125 2.008 1 97.38 131 LYS B N 1
ATOM 2537 C CA . LYS B 1 131 ? 2.787 32.906 2.254 1 97.38 131 LYS B CA 1
ATOM 2538 C C . LYS B 1 131 ? 3.871 32.625 1.223 1 97.38 131 LYS B C 1
ATOM 2540 O O . LYS B 1 131 ? 4.629 33.5 0.831 1 97.38 131 LYS B O 1
ATOM 2545 N N . LYS B 1 132 ? 3.869 31.422 0.763 1 97.25 132 LYS B N 1
ATOM 2546 C CA . LYS B 1 132 ? 4.879 30.984 -0.196 1 97.25 132 LYS B CA 1
ATOM 2547 C C . LYS B 1 132 ? 4.371 31.125 -1.629 1 97.25 132 LYS B C 1
ATOM 2549 O O . LYS B 1 132 ? 4.969 30.578 -2.559 1 97.25 132 LYS B O 1
ATOM 2554 N N . ASP B 1 133 ? 3.227 31.688 -1.817 1 97.25 133 ASP B N 1
ATOM 2555 C CA . ASP B 1 133 ? 2.615 31.984 -3.111 1 97.25 133 ASP B CA 1
ATOM 2556 C C . ASP B 1 133 ? 2.326 30.703 -3.883 1 97.25 133 ASP B C 1
ATOM 2558 O O . ASP B 1 133 ? 2.549 30.641 -5.094 1 97.25 133 ASP B O 1
ATOM 2562 N N . LYS B 1 134 ? 1.994 29.734 -3.168 1 98.12 134 LYS B N 1
ATOM 2563 C CA . LYS B 1 134 ? 1.54 28.5 -3.824 1 98.12 134 LYS B CA 1
ATOM 2564 C C . LYS B 1 134 ? 0.141 28.688 -4.406 1 98.12 134 LYS B C 1
ATOM 2566 O O . LYS B 1 134 ? -0.697 29.375 -3.824 1 98.12 134 LYS B O 1
ATOM 2571 N N . ALA B 1 135 ? -0.103 27.984 -5.5 1 98 135 ALA B N 1
ATOM 2572 C CA . ALA B 1 135 ? -1.404 28.047 -6.16 1 98 135 ALA B CA 1
ATOM 2573 C C . ALA B 1 135 ? -2.336 26.953 -5.629 1 98 135 ALA B C 1
ATOM 2575 O O . ALA B 1 135 ? -3.561 27.078 -5.719 1 98 135 ALA B O 1
ATOM 2576 N N . ASN B 1 136 ? -1.683 25.859 -5.082 1 98.19 136 ASN B N 1
ATOM 2577 C CA . ASN B 1 136 ? -2.438 24.688 -4.645 1 98.19 136 ASN B CA 1
ATOM 2578 C C . ASN B 1 136 ? -1.866 24.109 -3.359 1 98.19 136 ASN B C 1
ATOM 2580 O O . ASN B 1 136 ? -0.698 24.328 -3.037 1 98.19 136 ASN B O 1
ATOM 2584 N N . MET B 1 137 ? -2.689 23.422 -2.689 1 98.31 137 MET B N 1
ATOM 2585 C CA . MET B 1 137 ? -2.283 22.5 -1.637 1 98.31 137 MET B CA 1
ATOM 2586 C C . MET B 1 137 ? -2.924 21.125 -1.836 1 98.31 137 MET B C 1
ATOM 2588 O O . MET B 1 137 ? -4.008 21.016 -2.416 1 98.31 137 MET B O 1
ATOM 2592 N N . TRP B 1 138 ? -2.232 20.125 -1.419 1 98.25 138 TRP B N 1
ATOM 2593 C CA . TRP B 1 138 ? -2.822 18.812 -1.647 1 98.25 138 TRP B CA 1
ATOM 2594 C C . TRP B 1 138 ? -2.471 17.859 -0.515 1 98.25 138 TRP B C 1
ATOM 2596 O O . TRP B 1 138 ? -1.551 18.109 0.264 1 98.25 138 TRP B O 1
ATOM 2606 N N . LEU B 1 139 ? -3.221 16.781 -0.373 1 97.5 139 LEU B N 1
ATOM 2607 C CA . LEU B 1 139 ? -3.006 15.711 0.598 1 97.5 139 LEU B CA 1
ATOM 2608 C C . LEU B 1 139 ? -3.596 14.398 0.1 1 97.5 139 LEU B C 1
ATOM 2610 O O . LEU B 1 139 ? -4.301 14.375 -0.911 1 97.5 139 LEU B O 1
ATOM 2614 N N . GLY B 1 140 ? -3.156 13.375 0.696 1 96.12 140 GLY B N 1
ATOM 2615 C CA . GLY B 1 140 ? -3.75 12.07 0.479 1 96.12 140 GLY B CA 1
ATOM 2616 C C . GLY B 1 140 ? -4.652 11.625 1.616 1 96.12 140 GLY B C 1
ATOM 2617 O O . GLY B 1 140 ? -4.363 11.891 2.783 1 96.12 140 GLY B O 1
ATOM 2618 N N . VAL B 1 141 ? -5.754 10.953 1.266 1 95.12 141 VAL B N 1
ATOM 2619 C CA . VAL B 1 141 ? -6.676 10.445 2.273 1 95.12 141 VAL B CA 1
ATOM 2620 C C . VAL B 1 141 ? -7.191 9.062 1.855 1 95.12 141 VAL B C 1
ATOM 2622 O O . VAL B 1 141 ? -7.496 8.844 0.682 1 95.12 141 VAL B O 1
ATOM 2625 N N . TRP B 1 142 ? -7.305 8.188 2.836 1 91.5 142 TRP B N 1
ATOM 2626 C CA . TRP B 1 142 ? -7.789 6.832 2.588 1 91.5 142 TRP B CA 1
ATOM 2627 C C . TRP B 1 142 ? -9.234 6.855 2.105 1 91.5 142 TRP B C 1
ATOM 2629 O O . TRP B 1 142 ? -10.062 7.605 2.631 1 91.5 142 TRP B O 1
ATOM 2639 N N . GLU B 1 143 ? -9.547 5.992 1.197 1 91.56 143 GLU B N 1
ATOM 2640 C CA . GLU B 1 143 ? -10.852 5.988 0.546 1 91.56 143 GLU B CA 1
ATOM 2641 C C . GLU B 1 143 ? -11.961 5.664 1.539 1 91.56 143 GLU B C 1
ATOM 2643 O O . GLU B 1 143 ? -13.117 6.039 1.33 1 91.56 143 GLU B O 1
ATOM 2648 N N . LYS B 1 144 ? -11.656 5.027 2.666 1 87.38 144 LYS B N 1
ATOM 2649 C CA . LYS B 1 144 ? -12.703 4.645 3.607 1 87.38 144 LYS B CA 1
ATOM 2650 C C . LYS B 1 144 ? -12.734 5.586 4.809 1 87.38 144 LYS B C 1
ATOM 2652 O O . LYS B 1 144 ? -13.516 5.387 5.738 1 87.38 144 LYS B O 1
ATOM 2657 N N . ASN B 1 145 ? -11.898 6.551 4.855 1 89.75 145 ASN B N 1
ATOM 2658 C CA . ASN B 1 145 ? -11.984 7.59 5.875 1 89.75 145 ASN B CA 1
ATOM 2659 C C . ASN B 1 145 ? -13.016 8.656 5.504 1 89.75 145 ASN B C 1
ATOM 2661 O O . ASN B 1 145 ? -12.656 9.789 5.184 1 89.75 145 ASN B O 1
ATOM 2665 N N . TYR B 1 146 ? -14.242 8.312 5.703 1 92.06 146 TYR B N 1
ATOM 2666 C CA . TYR B 1 146 ? -15.352 9.133 5.23 1 92.06 146 TYR B CA 1
ATOM 2667 C C . TYR B 1 146 ? -15.438 10.438 6.012 1 92.06 146 TYR B C 1
ATOM 2669 O O . TYR B 1 146 ? -15.773 11.484 5.449 1 92.06 146 TYR B O 1
ATOM 2677 N N . GLN B 1 147 ? -15.109 10.398 7.219 1 89.69 147 GLN B N 1
ATOM 2678 C CA . GLN B 1 147 ? -15.156 11.594 8.047 1 89.69 147 GLN B CA 1
ATOM 2679 C C . GLN B 1 147 ? -14.141 12.633 7.566 1 89.69 147 GLN B C 1
ATOM 2681 O O . GLN B 1 147 ? -14.469 13.805 7.406 1 89.69 147 GLN B O 1
ATOM 2686 N N . ALA B 1 148 ? -12.961 12.156 7.363 1 91.81 148 ALA B N 1
ATOM 2687 C CA . ALA B 1 148 ? -11.922 13.062 6.887 1 91.81 148 ALA B CA 1
ATOM 2688 C C . ALA B 1 148 ? -12.258 13.602 5.5 1 91.81 148 ALA B C 1
ATOM 2690 O O . ALA B 1 148 ? -12.07 14.789 5.227 1 91.81 148 ALA B O 1
ATOM 2691 N N . GLN B 1 149 ? -12.781 12.773 4.641 1 94.25 149 GLN B N 1
ATOM 2692 C CA . GLN B 1 149 ? -13.156 13.195 3.297 1 94.25 149 GLN B CA 1
ATOM 2693 C C . GLN B 1 149 ? -14.195 14.312 3.342 1 94.25 149 GLN B C 1
ATOM 2695 O O . GLN B 1 149 ? -14.086 15.297 2.611 1 94.25 149 GLN B O 1
ATOM 2700 N N . ALA B 1 150 ? -15.148 14.117 4.191 1 94.62 150 ALA B N 1
ATOM 2701 C CA . ALA B 1 150 ? -16.188 15.125 4.344 1 94.62 150 ALA B CA 1
ATOM 2702 C C . ALA B 1 150 ? -15.609 16.438 4.852 1 94.62 150 ALA B C 1
ATOM 2704 O O . ALA B 1 150 ? -15.961 17.516 4.355 1 94.62 150 ALA B O 1
ATOM 2705 N N . PHE B 1 151 ? -14.805 16.344 5.758 1 93.12 151 PHE B N 1
ATOM 2706 C CA . PHE B 1 151 ? -14.148 17.516 6.32 1 93.12 151 PHE B CA 1
ATOM 2707 C C . PHE B 1 151 ? -13.367 18.281 5.25 1 93.12 151 PHE B C 1
ATOM 2709 O O . PHE B 1 151 ? -13.508 19.484 5.113 1 93.12 151 PHE B O 1
ATOM 2716 N N . TYR B 1 152 ? -12.523 17.562 4.492 1 96.38 152 TYR B N 1
ATOM 2717 C CA . TYR B 1 152 ? -11.688 18.188 3.477 1 96.38 152 TYR B CA 1
ATOM 2718 C C . TYR B 1 152 ? -12.539 18.781 2.359 1 96.38 152 TYR B C 1
ATOM 2720 O O . TYR B 1 152 ? -12.227 19.844 1.823 1 96.38 152 TYR B O 1
ATOM 2728 N N . LYS B 1 153 ? -13.57 18.047 2.051 1 96.56 153 LYS B N 1
ATOM 2729 C CA . LYS B 1 153 ? -14.484 18.578 1.035 1 96.56 153 LYS B CA 1
ATOM 2730 C C . LYS B 1 153 ? -15.086 19.906 1.468 1 96.56 153 LYS B C 1
ATOM 2732 O O . LYS B 1 153 ? -15.117 20.859 0.688 1 96.56 153 LYS B O 1
ATOM 2737 N N . LYS B 1 154 ? -15.523 19.969 2.674 1 95.38 154 LYS B N 1
ATOM 2738 C CA . LYS B 1 154 ? -16.094 21.203 3.227 1 95.38 154 LYS B CA 1
ATOM 2739 C C . LYS B 1 154 ? -15.078 22.344 3.205 1 95.38 154 LYS B C 1
ATOM 2741 O O . LYS B 1 154 ? -15.445 23.5 3.035 1 95.38 154 LYS B O 1
ATOM 2746 N N . ASP B 1 155 ? -13.867 22 3.312 1 94.56 155 ASP B N 1
ATOM 2747 C CA . ASP B 1 155 ? -12.805 23 3.365 1 94.56 155 ASP B CA 1
ATOM 2748 C C . ASP B 1 155 ? -12.328 23.375 1.962 1 94.56 155 ASP B C 1
ATOM 2750 O O . ASP B 1 155 ? -11.367 24.125 1.806 1 94.56 155 ASP B O 1
ATOM 2754 N N . GLY B 1 156 ? -12.891 22.766 0.937 1 96.62 156 GLY B N 1
ATOM 2755 C CA . GLY B 1 156 ? -12.617 23.203 -0.422 1 96.62 156 GLY B CA 1
ATOM 2756 C C . GLY B 1 156 ? -11.711 22.25 -1.185 1 96.62 156 GLY B C 1
ATOM 2757 O O . GLY B 1 156 ? -11.336 22.531 -2.326 1 96.62 156 GLY B O 1
ATOM 2758 N N . PHE B 1 157 ? -11.352 21.125 -0.594 1 98.12 157 PHE B N 1
ATOM 2759 C CA . PHE B 1 157 ? -10.57 20.125 -1.306 1 98.12 157 PHE B CA 1
ATOM 2760 C C . PHE B 1 157 ? -11.445 19.359 -2.289 1 98.12 157 PHE B C 1
ATOM 2762 O O . PHE B 1 157 ? -12.617 19.094 -2.016 1 98.12 157 PHE B O 1
ATOM 2769 N N . LYS B 1 158 ? -10.758 18.938 -3.416 1 97.94 158 LYS B N 1
ATOM 2770 C CA . LYS B 1 158 ? -11.414 18.109 -4.426 1 97.94 158 LYS B CA 1
ATOM 2771 C C . LYS B 1 158 ? -10.539 16.922 -4.816 1 97.94 158 LYS B C 1
ATOM 2773 O O . LYS B 1 158 ? -9.32 17.062 -4.938 1 97.94 158 LYS B O 1
ATOM 2778 N N . ARG B 1 159 ? -11.203 15.836 -5.004 1 96.69 159 ARG B N 1
ATOM 2779 C CA . ARG B 1 159 ? -10.477 14.664 -5.473 1 96.69 159 ARG B CA 1
ATOM 2780 C C . ARG B 1 159 ? -10.031 14.836 -6.922 1 96.69 159 ARG B C 1
ATOM 2782 O O . ARG B 1 159 ? -10.836 15.172 -7.789 1 96.69 159 ARG B O 1
ATOM 2789 N N . VAL B 1 160 ? -8.766 14.578 -7.203 1 96.5 160 VAL B N 1
ATOM 2790 C CA . VAL B 1 160 ? -8.289 14.773 -8.562 1 96.5 160 VAL B CA 1
ATOM 2791 C C . VAL B 1 160 ? -7.703 13.477 -9.102 1 96.5 160 VAL B C 1
ATOM 2793 O O . VAL B 1 160 ? -7.535 13.312 -10.312 1 96.5 160 VAL B O 1
ATOM 2796 N N . SER B 1 161 ? -7.344 12.617 -8.234 1 93.62 161 SER B N 1
ATOM 2797 C CA . SER B 1 161 ? -6.762 11.328 -8.609 1 93.62 161 SER B CA 1
ATOM 2798 C C . SER B 1 161 ? -6.789 10.352 -7.438 1 93.62 161 SER B C 1
ATOM 2800 O O . SER B 1 161 ? -7.395 10.633 -6.398 1 93.62 161 SER B O 1
ATOM 2802 N N . GLN B 1 162 ? -6.27 9.156 -7.676 1 92.75 162 GLN B N 1
ATOM 2803 C CA . GLN B 1 162 ? -6.176 8.156 -6.621 1 92.75 162 GLN B CA 1
ATOM 2804 C C . GLN B 1 162 ? -5 7.211 -6.863 1 92.75 162 GLN B C 1
ATOM 2806 O O . GLN B 1 162 ? -4.539 7.066 -7.996 1 92.75 162 GLN B O 1
ATOM 2811 N N . HIS B 1 163 ? -4.492 6.676 -5.82 1 90.44 163 HIS B N 1
ATOM 2812 C CA . HIS B 1 163 ? -3.518 5.586 -5.844 1 90.44 163 HIS B CA 1
ATOM 2813 C C . HIS B 1 163 ? -4.09 4.324 -5.211 1 90.44 163 HIS B C 1
ATOM 2815 O O . HIS B 1 163 ? -4.637 4.371 -4.105 1 90.44 163 HIS B O 1
ATOM 2821 N N . THR B 1 164 ? -3.99 3.281 -5.988 1 88.31 164 THR B N 1
ATOM 2822 C CA . THR B 1 164 ? -4.406 1.993 -5.441 1 88.31 164 THR B CA 1
ATOM 2823 C C . THR B 1 164 ? -3.199 1.09 -5.207 1 88.31 164 THR B C 1
ATOM 2825 O O . THR B 1 164 ? -2.361 0.919 -6.094 1 88.31 164 THR B O 1
ATOM 2828 N N . PHE B 1 165 ? -3.084 0.608 -4.047 1 86.31 165 PHE B N 1
ATOM 2829 C CA . PHE B 1 165 ? -2.031 -0.326 -3.664 1 86.31 165 PHE B CA 1
ATOM 2830 C C . PHE B 1 165 ? -2.607 -1.712 -3.4 1 86.31 165 PHE B C 1
ATOM 2832 O O . PHE B 1 165 ? -3.701 -1.84 -2.846 1 86.31 165 PHE B O 1
ATOM 2839 N N . VAL B 1 166 ? -1.823 -2.67 -3.867 1 83.69 166 VAL B N 1
ATOM 2840 C CA . VAL B 1 166 ? -2.234 -4.035 -3.549 1 83.69 166 VAL B CA 1
ATOM 2841 C C . VAL B 1 166 ? -1.424 -4.555 -2.365 1 83.69 166 VAL B C 1
ATOM 2843 O O . VAL B 1 166 ? -0.208 -4.738 -2.467 1 83.69 166 VAL B O 1
ATOM 2846 N N . VAL B 1 167 ? -2.012 -4.727 -1.256 1 82.31 167 VAL B N 1
ATOM 2847 C CA . VAL B 1 167 ? -1.424 -5.332 -0.067 1 82.31 167 VAL B CA 1
ATOM 2848 C C . VAL B 1 167 ? -1.796 -6.812 -0.005 1 82.31 167 VAL B C 1
ATOM 2850 O O . VAL B 1 167 ? -2.975 -7.16 0.101 1 82.31 167 VAL B O 1
ATOM 2853 N N . GLY B 1 168 ? -0.795 -7.594 -0.004 1 77.56 168 GLY B N 1
ATOM 2854 C CA . GLY B 1 168 ? -1.147 -8.977 -0.281 1 77.56 168 GLY B CA 1
ATOM 2855 C C . GLY B 1 168 ? -1.894 -9.156 -1.589 1 77.56 168 GLY B C 1
ATOM 2856 O O . GLY B 1 168 ? -1.322 -8.969 -2.666 1 77.56 168 GLY B O 1
ATOM 2857 N N . ASP B 1 169 ? -3.176 -9.414 -1.413 1 74.31 169 ASP B N 1
ATOM 2858 C CA . ASP B 1 169 ? -4.047 -9.523 -2.58 1 74.31 169 ASP B CA 1
ATOM 2859 C C . ASP B 1 169 ? -5.16 -8.484 -2.537 1 74.31 169 ASP B C 1
ATOM 2861 O O . ASP B 1 169 ? -6.035 -8.469 -3.404 1 74.31 169 ASP B O 1
ATOM 2865 N N . ASP B 1 170 ? -5.059 -7.602 -1.561 1 82.06 170 ASP B N 1
ATOM 2866 C CA . ASP B 1 170 ? -6.137 -6.645 -1.336 1 82.06 170 ASP B CA 1
ATOM 2867 C C . ASP B 1 170 ? -5.758 -5.258 -1.859 1 82.06 170 ASP B C 1
ATOM 2869 O O . ASP B 1 170 ? -4.781 -4.664 -1.402 1 82.06 170 ASP B O 1
ATOM 2873 N N . PRO B 1 171 ? -6.586 -4.715 -2.752 1 87.81 171 PRO B N 1
ATOM 2874 C CA . PRO B 1 171 ? -6.332 -3.34 -3.188 1 87.81 171 PRO B CA 1
ATOM 2875 C C . PRO B 1 171 ? -6.828 -2.301 -2.186 1 87.81 171 PRO B C 1
ATOM 2877 O O . PRO B 1 171 ? -7.934 -2.428 -1.654 1 87.81 171 PRO B O 1
ATOM 2880 N N . GLN B 1 172 ? -5.988 -1.422 -1.793 1 87.62 172 GLN B N 1
ATOM 2881 C CA . GLN B 1 172 ? -6.316 -0.26 -0.976 1 87.62 172 GLN B CA 1
ATOM 2882 C C . GLN B 1 172 ? -6.066 1.039 -1.736 1 87.62 172 GLN B C 1
ATOM 2884 O O . GLN B 1 172 ? -5.062 1.167 -2.439 1 87.62 172 GLN B O 1
ATOM 2889 N N . THR B 1 173 ? -7.047 1.999 -1.548 1 90.81 173 THR B N 1
ATOM 2890 C CA . THR B 1 173 ? -6.961 3.182 -2.396 1 90.81 173 THR B CA 1
ATOM 2891 C C . THR B 1 173 ? -6.848 4.445 -1.552 1 90.81 173 THR B C 1
ATOM 2893 O O . THR B 1 173 ? -7.59 4.621 -0.582 1 90.81 173 THR B O 1
ATOM 2896 N N . ASP B 1 174 ? -5.891 5.258 -1.954 1 93.69 174 ASP B N 1
ATOM 2897 C CA . ASP B 1 174 ? -5.797 6.629 -1.462 1 93.69 174 ASP B CA 1
ATOM 2898 C C . ASP B 1 174 ? -6.352 7.617 -2.484 1 93.69 174 ASP B C 1
ATOM 2900 O O . ASP B 1 174 ? -6.016 7.547 -3.668 1 93.69 174 ASP B O 1
ATOM 2904 N N . PHE B 1 175 ? -7.168 8.484 -1.926 1 94.81 175 PHE B N 1
ATOM 2905 C CA . PHE B 1 175 ? -7.586 9.602 -2.758 1 94.81 175 PHE B CA 1
ATOM 2906 C C . PHE B 1 175 ? -6.594 10.75 -2.662 1 94.81 175 PHE B C 1
ATOM 2908 O O . PHE B 1 175 ? -6.09 11.055 -1.578 1 94.81 175 PHE B O 1
ATOM 2915 N N . ILE B 1 176 ? -6.316 11.344 -3.771 1 96.81 176 ILE B N 1
ATOM 2916 C CA . ILE B 1 176 ? -5.523 12.57 -3.818 1 96.81 176 ILE B CA 1
ATOM 2917 C C . ILE B 1 176 ? -6.449 13.781 -3.9 1 96.81 176 ILE B C 1
ATOM 2919 O O . ILE B 1 176 ? -7.227 13.914 -4.852 1 96.81 176 ILE B O 1
ATOM 2923 N N . LEU B 1 177 ? -6.359 14.609 -2.881 1 97.81 177 LEU B N 1
ATOM 2924 C CA . LEU B 1 177 ? -7.219 15.789 -2.787 1 97.81 177 LEU B CA 1
ATOM 2925 C C . LEU B 1 177 ? -6.41 17.062 -2.994 1 97.81 177 LEU B C 1
ATOM 2927 O O . LEU B 1 177 ? -5.309 17.203 -2.463 1 97.81 177 LEU B O 1
ATOM 2931 N N . VAL B 1 178 ? -7.004 18 -3.764 1 98.31 178 VAL B N 1
ATOM 2932 C CA . VAL B 1 178 ? -6.344 19.266 -4.047 1 98.31 178 VAL B CA 1
ATOM 2933 C C . VAL B 1 178 ? -7.281 20.422 -3.693 1 98.31 178 VAL B C 1
ATOM 2935 O O . VAL B 1 178 ? -8.484 20.359 -3.961 1 98.31 178 VAL B O 1
ATOM 2938 N N . LYS B 1 179 ? -6.781 21.406 -3.09 1 98.12 179 LYS B N 1
ATOM 2939 C CA . LYS B 1 179 ? -7.461 22.672 -2.824 1 98.12 179 LYS B CA 1
ATOM 2940 C C . LYS B 1 179 ? -6.777 23.828 -3.555 1 98.12 179 LYS B C 1
ATOM 2942 O O . LYS B 1 179 ? -5.594 24.094 -3.338 1 98.12 179 LYS B O 1
ATOM 2947 N N . GLY B 1 180 ? -7.469 24.453 -4.422 1 97.88 180 GLY B N 1
ATOM 2948 C CA . GLY B 1 180 ? -6.973 25.672 -5.035 1 97.88 180 GLY B CA 1
ATOM 2949 C C . GLY B 1 180 ? -6.918 26.844 -4.07 1 97.88 180 GLY B C 1
ATOM 2950 O O . GLY B 1 180 ? -7.848 27.062 -3.289 1 97.88 180 GLY B O 1
ATOM 2951 N N . LEU B 1 181 ? -5.746 27.562 -4.066 1 96.31 181 LEU B N 1
ATOM 2952 C CA . LEU B 1 181 ? -5.559 28.672 -3.129 1 96.31 181 LEU B CA 1
ATOM 2953 C C . LEU B 1 181 ? -5.637 30.016 -3.85 1 96.31 181 LEU B C 1
ATOM 2955 O O . LEU B 1 181 ? -4.773 30.328 -4.664 1 96.31 181 LEU B O 1
ATOM 2959 N N . LYS B 1 182 ? -6.832 30.344 -4.41 1 79.56 182 LYS B N 1
ATOM 2960 C CA . LYS B 1 182 ? -7.012 31.625 -5.098 1 79.56 182 LYS B CA 1
ATOM 2961 C C . LYS B 1 182 ? -6.352 32.75 -4.32 1 79.56 182 LYS B C 1
ATOM 2963 O O . LYS B 1 182 ? -6.332 32.75 -3.09 1 79.56 182 LYS B O 1
ATOM 2968 N N . LYS B 1 183 ? -5.633 33.688 -5.098 1 63.91 183 LYS B N 1
ATOM 2969 C CA . LYS B 1 183 ? -5.102 34.938 -4.559 1 63.91 183 LYS B CA 1
ATOM 2970 C C . LYS B 1 183 ? -6.223 35.812 -4.023 1 63.91 183 LYS B C 1
ATOM 2972 O O . LYS B 1 183 ? -7.352 35.781 -4.516 1 63.91 183 LYS B O 1
#

Radius of gyration: 25.48 Å; Cα contacts (8 Å, |Δi|>4): 600; chains: 2; bounding box: 50×96×60 Å